Protein AF-A0A938YEY7-F1 (afdb_monomer_lite)

pLDDT: mean 79.46, std 22.44, range [25.45, 98.62]

Foldseek 3Di:
DDDDPVVVVLVVLLVCQVVLVVVCVVVVHDRPDDPVSQVSNQVVVVPDDDDCQFWPDFDQDPPRRTGTDGDPDDDDDDDDDDDDDDPDDDDDDDDDDDDDCPDDPPPLAAFEEEEQAPPVQQQCCCAVPFVVHRDDPQFDFQLLLVQVLCCVVRRYHYAAEHEAEDQVPDDPVVVCVSCVVSVYDYHYDYDDPVDPGSLVVVLVVLQVCLPDGHAYEYEHLDLSCVVSCVSVLPVPHAAEYEHACQSNPPSCVVVVVSHHHYYYSCPSSVRHPDDTNDDDDDDPVRDDVVVPPD

Secondary structure (DSSP, 8-state):
-PPPHHHHHHHHHHHHHHHHHHHHHHHTPPP---HHHHHHHHHHHHSSPP-TTT-PPEEEPTTS-EEEPP---------------------PPPP------------TTT-EEEEEEEHHHHHHIIIIIISSSPPPTTTS--HHHHHHHHHHHH-SEEEEEEEEE-TTS---HHHHHHHHHTTEEEEEE---TTS-HHHHHHHHHHHHHTTS-SEEEEE---GGGHHHHGGG--SSS-EEEEE-GGGTTTTSHHHHHTTPEEEETTTTS---SS---------GGG--GGGT--

Radius of gyration: 24.85 Å; chains: 1; bounding box: 70×58×57 Å

Organism: NCBI:txid2803911

Sequence (294 aa):
MPLAAADAGIFALDEIVLHGWELAVATGQPDTADPGAVRACADFLVDQPRAPQLLGPVVPGPGGRSGARSAQRPGRPGSGPATAAELTTPGPCWPGAGAACEGDRVSSQDRRIYVLVDGENIDATLGVTILGRRPQSDERPRWERLLQWAQQHWGGTPSGLFFLNVPNRSIPGPFVQALVGAGYTPIPLAGPSTVKVVDVAIQRTLDALNDRDGDILLVSHDKDFIPNLRPLVDGVRRIGLAGFTEHMAGAYSELTEQGMEMIDLEDDIAAFNQRLPRIRVIELDAFDPETFLR

Structure (mmCIF, N/CA/C/O backbone):
data_AF-A0A938YEY7-F1
#
_entry.id   AF-A0A938Y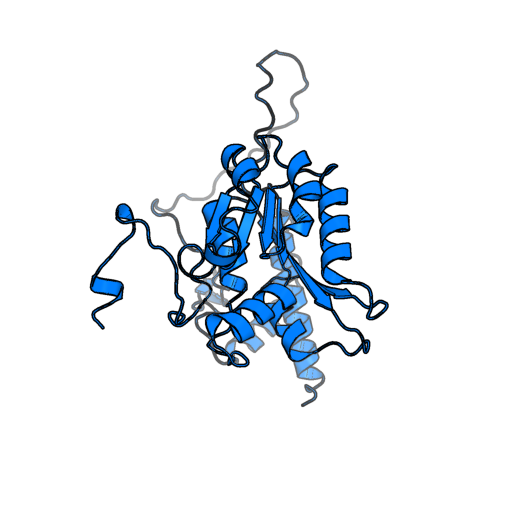EY7-F1
#
loop_
_atom_site.group_PDB
_atom_site.id
_atom_site.type_symbol
_atom_site.label_atom_id
_atom_site.label_alt_id
_atom_site.label_comp_id
_atom_site.label_asym_id
_atom_site.label_entity_id
_atom_site.label_seq_id
_atom_site.pdbx_PDB_ins_code
_atom_site.Cartn_x
_atom_site.Cartn_y
_atom_site.Cartn_z
_atom_site.occupancy
_atom_site.B_iso_or_equiv
_atom_site.auth_seq_id
_atom_site.auth_comp_id
_atom_site.auth_asym_id
_atom_site.auth_atom_id
_atom_site.pdbx_PDB_model_num
ATOM 1 N N . MET A 1 1 ? 2.655 -22.336 -25.637 1.00 51.19 1 MET A N 1
ATOM 2 C CA . MET A 1 1 ? 2.084 -23.078 -26.782 1.00 51.19 1 MET A CA 1
ATOM 3 C C . MET A 1 1 ? 0.681 -22.556 -27.029 1.00 51.19 1 MET A C 1
ATOM 5 O O . MET A 1 1 ? 0.008 -22.299 -26.038 1.00 51.19 1 MET A O 1
ATOM 9 N N . PRO A 1 2 ? 0.250 -22.361 -28.284 1.00 71.19 2 PRO A N 1
ATOM 10 C CA . PRO A 1 2 ? -1.158 -22.102 -28.575 1.00 71.19 2 PRO A CA 1
ATOM 11 C C . PRO A 1 2 ? -2.001 -23.329 -28.188 1.00 71.19 2 PRO A C 1
ATOM 13 O O . PRO A 1 2 ? -1.587 -24.456 -28.457 1.00 71.19 2 PRO A O 1
ATOM 16 N N . LEU A 1 3 ? -3.145 -23.110 -27.532 1.00 75.44 3 LEU A N 1
ATOM 17 C CA . LEU A 1 3 ? -4.131 -24.162 -27.259 1.00 75.44 3 LEU A CA 1
ATOM 18 C C . LEU A 1 3 ? -4.795 -24.612 -28.563 1.00 75.44 3 LEU A C 1
ATOM 20 O O . LEU A 1 3 ? -5.000 -23.799 -29.469 1.00 75.44 3 LEU A O 1
ATOM 24 N N . ALA A 1 4 ? -5.150 -25.896 -28.659 1.00 87.25 4 ALA A N 1
ATOM 25 C CA . ALA A 1 4 ? -5.972 -26.360 -29.767 1.00 87.25 4 ALA A CA 1
ATOM 26 C C . ALA A 1 4 ? -7.352 -25.686 -29.698 1.00 87.25 4 ALA A C 1
ATOM 28 O O . ALA A 1 4 ? -7.869 -25.408 -28.618 1.00 87.25 4 ALA A O 1
ATOM 29 N N . ALA A 1 5 ? -7.968 -25.425 -30.853 1.00 81.25 5 ALA A N 1
ATOM 30 C CA . ALA A 1 5 ? -9.246 -24.711 -30.915 1.00 81.25 5 ALA A CA 1
ATOM 31 C C . ALA A 1 5 ? -10.370 -25.418 -30.132 1.00 81.25 5 ALA A C 1
ATOM 33 O O . ALA A 1 5 ? -11.220 -24.751 -29.550 1.00 81.25 5 ALA A O 1
ATOM 34 N N . ALA A 1 6 ? -10.348 -26.755 -30.085 1.00 81.19 6 ALA A N 1
ATOM 35 C CA . ALA A 1 6 ? -11.287 -27.544 -29.290 1.00 81.19 6 ALA A CA 1
ATOM 36 C C . ALA A 1 6 ? -11.107 -27.305 -27.780 1.00 81.19 6 ALA A C 1
ATOM 38 O O . ALA A 1 6 ? -12.093 -27.105 -27.076 1.00 81.19 6 ALA A O 1
ATOM 39 N N . ASP A 1 7 ? -9.858 -27.233 -27.309 1.00 78.75 7 ASP A N 1
ATOM 40 C CA . ASP A 1 7 ? -9.547 -26.963 -25.903 1.00 78.75 7 ASP A CA 1
ATOM 41 C C . ASP A 1 7 ? -9.942 -25.529 -25.530 1.00 78.75 7 ASP A C 1
ATOM 43 O O . ASP A 1 7 ? -10.606 -25.292 -24.527 1.00 78.75 7 ASP A O 1
ATOM 47 N N . ALA A 1 8 ? -9.615 -24.550 -26.377 1.00 81.94 8 ALA A N 1
ATOM 48 C CA . ALA A 1 8 ? -10.037 -23.167 -26.161 1.00 81.94 8 ALA A CA 1
ATOM 49 C C . ALA A 1 8 ? -11.572 -23.030 -26.103 1.00 81.94 8 ALA A C 1
ATOM 51 O O . ALA A 1 8 ? -12.093 -22.246 -25.311 1.00 81.94 8 ALA A O 1
ATOM 52 N N . GLY A 1 9 ? -12.291 -23.813 -26.915 1.00 87.19 9 GLY A N 1
ATOM 53 C CA . GLY A 1 9 ? -13.751 -23.853 -26.918 1.00 87.19 9 GLY A CA 1
ATOM 54 C C . GLY A 1 9 ? -14.343 -24.403 -25.622 1.00 87.19 9 GLY A C 1
ATOM 55 O O . GLY A 1 9 ? -15.288 -23.813 -25.103 1.00 87.19 9 GLY A O 1
ATOM 56 N N . ILE A 1 10 ? -13.786 -25.490 -25.074 1.00 85.94 10 ILE A N 1
ATOM 57 C CA . ILE A 1 10 ? -14.299 -26.070 -23.825 1.00 85.94 10 ILE A CA 1
ATOM 58 C C . ILE A 1 10 ? -13.980 -25.192 -22.609 1.00 85.94 10 ILE A C 1
ATOM 60 O O . ILE A 1 10 ? -14.840 -25.048 -21.748 1.00 85.94 10 ILE A O 1
ATOM 64 N N . PHE A 1 11 ? -12.822 -24.518 -22.584 1.00 82.75 11 PHE A N 1
ATOM 65 C CA . PHE A 1 11 ? -12.517 -23.517 -21.552 1.00 82.75 11 PHE A CA 1
ATOM 66 C C . PHE A 1 11 ? -13.495 -22.342 -21.598 1.00 82.75 11 PHE A C 1
ATOM 68 O O . PHE A 1 11 ? -14.058 -21.972 -20.577 1.00 82.75 11 PHE A O 1
ATOM 75 N N . ALA A 1 12 ? -13.753 -21.778 -22.781 1.00 85.00 12 ALA A N 1
ATOM 76 C CA . ALA A 1 12 ? -14.713 -20.683 -22.908 1.00 85.00 12 ALA A CA 1
ATOM 77 C C . ALA A 1 12 ? -16.135 -21.103 -22.495 1.00 85.00 12 ALA A C 1
ATOM 79 O O . ALA A 1 12 ? -16.866 -20.309 -21.906 1.00 85.00 12 ALA A O 1
ATOM 80 N N . LEU A 1 13 ? -16.526 -22.346 -22.796 1.00 87.56 13 LEU A N 1
ATOM 81 C CA . LEU A 1 13 ? -17.816 -22.891 -22.382 1.00 87.56 13 LEU A CA 1
ATOM 82 C C . LEU A 1 13 ? -17.908 -23.053 -20.858 1.00 87.56 13 LEU A C 1
ATOM 84 O O . LEU A 1 13 ? -18.931 -22.689 -20.285 1.00 87.56 13 LEU A O 1
ATOM 88 N N . ASP A 1 14 ? -16.846 -23.550 -20.218 1.00 86.56 14 ASP A N 1
ATOM 89 C CA . ASP A 1 14 ? -16.756 -23.710 -18.761 1.00 86.56 14 ASP A CA 1
ATOM 90 C C . ASP A 1 14 ? -16.923 -22.374 -18.028 1.00 86.56 14 ASP A C 1
ATOM 92 O O . ASP A 1 14 ? -17.781 -22.259 -17.157 1.00 86.56 14 ASP A O 1
ATOM 96 N N . GLU A 1 15 ? -16.214 -21.332 -18.468 1.00 89.69 15 GLU A N 1
ATOM 97 C CA . GLU A 1 15 ? -16.307 -19.982 -17.894 1.00 89.69 15 GLU A CA 1
ATOM 98 C C . GLU A 1 15 ? -17.728 -19.403 -18.000 1.00 89.69 15 GLU A C 1
ATOM 100 O O . GLU A 1 15 ? -18.250 -18.818 -17.050 1.00 89.69 15 GLU A O 1
ATOM 105 N N . ILE A 1 16 ? -18.394 -19.591 -19.145 1.00 90.12 16 ILE A N 1
ATOM 106 C CA . ILE A 1 16 ? -19.764 -19.100 -19.354 1.00 90.12 16 ILE A CA 1
ATOM 107 C C . ILE A 1 16 ? -20.758 -19.853 -18.466 1.00 90.12 16 ILE A C 1
ATOM 109 O O . ILE A 1 16 ? -21.641 -19.231 -17.874 1.00 90.12 16 ILE A O 1
ATOM 113 N N . VAL A 1 17 ? -20.633 -21.180 -18.373 1.00 88.50 17 VAL A N 1
ATOM 114 C CA . VAL A 1 17 ? -21.531 -22.014 -17.563 1.00 88.50 17 VAL A CA 1
ATOM 115 C C . VAL A 1 17 ? -21.340 -21.719 -16.075 1.00 88.50 17 VAL A C 1
ATOM 117 O O . VAL A 1 17 ? -22.325 -21.513 -15.364 1.00 88.50 17 VAL A O 1
ATOM 120 N N . LEU A 1 18 ? -20.093 -21.648 -15.604 1.00 83.56 18 LEU A N 1
ATOM 121 C CA . LEU A 1 18 ? -19.779 -21.425 -14.196 1.00 83.56 18 LEU A CA 1
ATOM 122 C C . LEU A 1 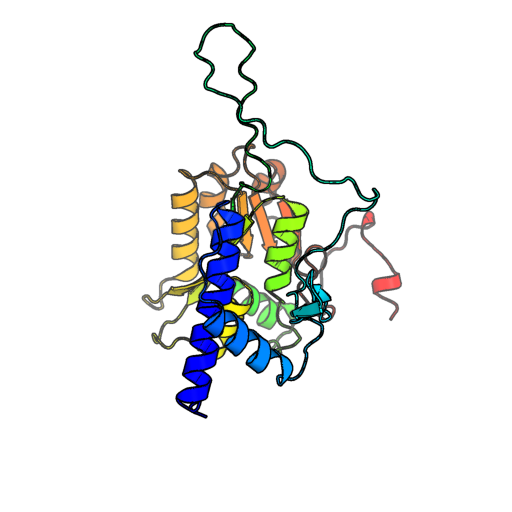18 ? -20.207 -20.025 -13.741 1.00 83.56 18 LEU A C 1
ATOM 124 O O . LEU A 1 18 ? -20.968 -19.897 -12.782 1.00 83.56 18 LEU A O 1
ATOM 128 N N . HIS A 1 19 ? -19.785 -18.979 -14.454 1.00 82.88 19 HIS A N 1
ATOM 129 C CA . HIS A 1 19 ? -20.120 -17.607 -14.074 1.00 82.88 19 HIS A CA 1
ATOM 130 C C . HIS A 1 19 ? -21.589 -17.266 -14.326 1.00 82.88 19 HIS A C 1
ATOM 132 O O . HIS A 1 19 ? -22.176 -16.483 -13.579 1.00 82.88 19 HIS A O 1
ATOM 138 N N . GLY A 1 20 ? -22.218 -17.880 -15.333 1.00 83.69 20 GLY A N 1
ATOM 139 C CA . GLY A 1 20 ? -23.663 -17.787 -15.536 1.00 83.69 20 GLY A CA 1
ATOM 140 C C . GLY A 1 20 ? -24.437 -18.330 -14.333 1.00 83.69 20 GLY A C 1
ATOM 141 O O . GLY A 1 20 ? -25.361 -17.674 -13.847 1.00 83.69 20 GLY A O 1
ATOM 142 N N . TRP A 1 21 ? -24.009 -19.476 -13.797 1.00 87.81 21 TRP A N 1
ATOM 143 C CA . TRP A 1 21 ? -24.584 -20.046 -12.581 1.00 87.81 21 TRP A CA 1
ATOM 144 C C . TRP A 1 21 ? -24.326 -19.172 -11.343 1.00 87.81 21 TRP A C 1
ATOM 146 O O . TRP A 1 21 ? -25.259 -18.909 -10.582 1.00 87.81 21 TRP A O 1
ATOM 156 N N . GLU A 1 22 ? -23.104 -18.664 -11.147 1.00 80.44 22 GLU A N 1
ATOM 157 C CA . GLU A 1 22 ? -22.781 -17.755 -10.033 1.00 80.44 22 GLU A CA 1
ATOM 158 C C . GLU A 1 22 ? -23.640 -16.486 -10.063 1.00 80.44 22 GLU A C 1
ATOM 160 O O . GLU A 1 22 ? -24.172 -16.065 -9.033 1.00 80.44 22 GLU A O 1
ATOM 165 N N . LEU A 1 23 ? -23.836 -15.909 -11.251 1.00 79.62 23 LEU A N 1
ATOM 166 C CA . LEU A 1 23 ? -24.685 -14.741 -11.449 1.00 79.62 23 LEU A CA 1
ATOM 167 C C . LEU A 1 23 ? -26.161 -15.057 -11.169 1.00 79.62 23 LEU A C 1
ATOM 169 O O . LEU A 1 23 ? -26.840 -14.262 -10.515 1.00 79.62 23 LEU A O 1
ATOM 173 N N . ALA A 1 24 ? -26.661 -16.213 -11.616 1.00 81.94 24 ALA A N 1
ATOM 174 C CA . ALA A 1 24 ? -28.025 -16.660 -11.332 1.00 81.94 24 ALA A CA 1
ATOM 175 C C . ALA A 1 24 ? -28.255 -16.814 -9.817 1.00 81.94 24 ALA A C 1
ATOM 177 O O . ALA A 1 24 ? -29.230 -16.288 -9.277 1.00 81.94 24 ALA A O 1
ATOM 178 N N . VAL A 1 25 ? -27.303 -17.429 -9.105 1.00 79.62 25 VAL A N 1
ATOM 179 C CA . VAL A 1 25 ? -27.334 -17.563 -7.640 1.00 79.62 25 VAL A CA 1
ATOM 180 C C . VAL A 1 25 ? -27.293 -16.199 -6.949 1.00 79.62 25 VAL A C 1
ATOM 182 O O . VAL A 1 25 ? -28.103 -15.948 -6.057 1.00 79.62 25 VAL A O 1
ATOM 185 N N . ALA A 1 26 ? -26.391 -15.305 -7.362 1.00 74.00 26 ALA A N 1
ATOM 186 C CA . ALA A 1 26 ? -26.232 -13.982 -6.757 1.00 74.00 26 ALA A CA 1
ATOM 187 C C . ALA A 1 26 ? -27.460 -13.079 -6.957 1.00 74.00 26 ALA A C 1
ATOM 189 O O . ALA A 1 26 ? -27.758 -12.237 -6.112 1.00 74.00 26 ALA A O 1
ATOM 190 N N . THR A 1 27 ? -28.184 -13.257 -8.064 1.00 83.75 27 THR A N 1
ATOM 191 C CA . THR A 1 27 ? -29.355 -12.440 -8.421 1.00 83.75 27 THR A CA 1
ATOM 192 C C . THR A 1 27 ? -30.693 -13.096 -8.077 1.00 83.75 27 THR A C 1
ATOM 194 O O . THR A 1 27 ? -31.741 -12.483 -8.277 1.00 83.75 27 THR A O 1
ATOM 197 N N . GLY A 1 28 ? -30.685 -14.332 -7.565 1.00 84.88 28 GLY A N 1
ATOM 198 C CA . GLY A 1 28 ? -31.899 -15.102 -7.285 1.00 84.88 28 GLY A CA 1
ATOM 199 C C . GLY A 1 28 ? -32.694 -15.488 -8.539 1.00 84.88 28 GLY A C 1
ATOM 200 O O . GLY A 1 28 ? -33.880 -15.804 -8.439 1.00 84.88 28 GLY A O 1
ATOM 201 N N . GLN A 1 29 ? -32.069 -15.442 -9.717 1.00 85.56 29 GLN A N 1
ATOM 202 C CA . GLN A 1 29 ? -32.682 -15.849 -10.979 1.00 85.56 29 GLN A CA 1
ATOM 203 C C . GLN A 1 29 ? -32.509 -17.360 -11.204 1.00 85.56 29 GLN A C 1
ATOM 205 O O . GLN A 1 29 ? -31.558 -17.957 -10.695 1.00 85.56 29 GLN A O 1
ATOM 210 N N . PRO A 1 30 ? -33.417 -18.015 -11.950 1.00 81.12 30 PRO A N 1
ATOM 211 C CA . PRO A 1 30 ? -33.235 -19.415 -12.308 1.00 81.12 30 PRO A CA 1
ATOM 212 C C . PRO A 1 30 ? -32.029 -19.574 -13.242 1.00 81.12 30 PRO A C 1
ATOM 214 O O . PRO A 1 30 ? -31.875 -18.815 -14.197 1.00 81.12 30 PRO A O 1
ATOM 217 N N . ASP A 1 31 ? -31.206 -20.592 -12.990 1.00 84.56 31 ASP A N 1
ATOM 218 C CA . ASP A 1 31 ? -30.169 -21.001 -13.936 1.00 84.56 31 ASP A CA 1
ATOM 219 C C . ASP A 1 31 ? -30.822 -21.564 -15.209 1.00 84.56 31 ASP A C 1
ATOM 221 O O . ASP A 1 31 ? -31.730 -22.398 -15.150 1.00 84.56 31 ASP A O 1
ATOM 225 N N . THR A 1 32 ? -30.375 -21.070 -16.361 1.00 88.44 32 THR A N 1
ATOM 226 C CA . THR A 1 32 ? -30.895 -21.420 -17.691 1.00 88.44 32 THR A CA 1
ATOM 227 C C . THR A 1 32 ? -29.838 -22.079 -18.576 1.00 88.44 32 THR A C 1
ATOM 229 O O . THR A 1 32 ? -30.063 -22.232 -19.778 1.00 88.44 32 THR A O 1
ATOM 232 N N . ALA A 1 33 ? -28.695 -22.479 -18.004 1.00 88.56 33 ALA A N 1
ATOM 233 C CA . ALA A 1 33 ? -27.632 -23.150 -18.736 1.00 88.56 33 ALA A CA 1
ATOM 234 C C . ALA A 1 33 ? -28.144 -24.406 -19.464 1.00 88.56 33 ALA A C 1
ATOM 236 O O . ALA A 1 33 ? -28.896 -25.217 -18.914 1.00 88.56 33 ALA A O 1
ATOM 237 N N . ASP A 1 34 ? -27.712 -24.576 -20.717 1.00 87.12 34 ASP A N 1
ATOM 238 C CA . ASP A 1 34 ? -28.056 -25.753 -21.508 1.00 87.12 34 ASP A CA 1
ATOM 239 C C . ASP A 1 34 ? -27.532 -27.031 -20.818 1.00 87.12 34 ASP A C 1
ATOM 241 O O . ASP A 1 34 ? -26.331 -27.133 -20.545 1.00 87.12 34 ASP A O 1
ATOM 245 N N . PRO A 1 35 ? -28.381 -28.042 -20.554 1.00 84.00 35 PRO A N 1
ATOM 246 C CA . PRO A 1 35 ? -27.945 -29.266 -19.884 1.00 84.00 35 PRO A CA 1
ATOM 247 C C . PRO A 1 35 ? -26.831 -30.023 -20.623 1.00 84.00 35 PRO A C 1
ATOM 249 O O . PRO A 1 35 ? -26.054 -30.737 -19.984 1.00 84.00 35 PRO A O 1
ATOM 252 N N . GLY A 1 36 ? -26.748 -29.893 -21.952 1.00 84.00 36 GLY A N 1
ATOM 253 C CA . GLY A 1 36 ? -25.669 -30.458 -22.762 1.00 84.00 36 GLY A CA 1
ATOM 254 C C . GLY A 1 36 ? -24.336 -29.749 -22.522 1.00 84.00 36 GLY A C 1
ATOM 255 O O . GLY A 1 36 ? -23.320 -30.419 -22.337 1.00 84.00 36 GLY A O 1
ATOM 256 N N . ALA A 1 37 ? -24.347 -28.418 -22.436 1.00 84.38 37 ALA A N 1
ATOM 257 C CA . ALA A 1 37 ? -23.181 -27.614 -22.071 1.00 84.38 37 ALA A CA 1
ATOM 258 C C . ALA A 1 37 ? -22.679 -27.935 -20.656 1.00 84.38 37 ALA A C 1
ATOM 260 O O . ALA A 1 37 ? -21.499 -28.229 -20.476 1.00 84.38 37 ALA A O 1
ATOM 261 N N . VAL A 1 38 ? -23.584 -27.997 -19.671 1.00 84.81 38 VAL A N 1
ATOM 262 C CA . VAL A 1 38 ? -23.242 -28.391 -18.291 1.00 84.81 38 VAL A CA 1
ATOM 263 C C . VAL A 1 38 ? -22.598 -29.778 -18.265 1.00 84.81 38 VAL A C 1
ATOM 265 O O . VAL A 1 38 ? -21.620 -30.006 -17.552 1.00 84.81 38 VAL A O 1
ATOM 268 N N . ARG A 1 39 ? -23.121 -30.719 -19.063 1.00 82.50 39 ARG A N 1
ATOM 269 C CA . ARG A 1 39 ? -22.557 -32.066 -19.156 1.00 82.50 39 ARG A CA 1
ATOM 270 C C . ARG A 1 39 ? -21.159 -32.064 -19.772 1.00 82.50 39 ARG A C 1
ATOM 272 O O . ARG A 1 39 ? -20.289 -32.745 -19.239 1.00 82.50 39 ARG A O 1
ATOM 279 N N . ALA A 1 40 ? -20.946 -31.306 -20.844 1.00 83.19 40 ALA A N 1
ATOM 280 C CA . ALA A 1 40 ? -19.649 -31.200 -21.503 1.00 83.19 40 ALA A CA 1
ATOM 281 C C . ALA A 1 40 ? -18.576 -30.618 -20.567 1.00 83.19 40 ALA A C 1
ATOM 283 O O . ALA A 1 40 ? -17.482 -31.172 -20.485 1.00 83.19 40 ALA A O 1
ATOM 284 N N . CYS A 1 41 ? -18.906 -29.569 -19.806 1.00 85.75 41 CYS A N 1
ATOM 285 C CA . CYS A 1 41 ? -18.012 -28.993 -18.796 1.00 85.75 41 CYS A CA 1
ATOM 286 C C . CYS A 1 41 ? -17.724 -29.986 -17.660 1.00 85.75 41 CYS A C 1
ATOM 288 O O . CYS A 1 41 ? -16.575 -30.174 -17.268 1.00 85.75 41 CYS A O 1
ATOM 290 N N . ALA A 1 42 ? -18.748 -30.695 -17.170 1.00 80.12 42 ALA A N 1
ATOM 291 C CA . ALA A 1 42 ? -18.565 -31.705 -16.132 1.00 80.12 42 ALA A CA 1
ATOM 292 C C . ALA A 1 42 ? -17.657 -32.860 -16.588 1.00 80.12 42 ALA A C 1
ATOM 294 O O . ALA A 1 42 ? -16.775 -33.264 -15.833 1.00 80.12 42 ALA A O 1
ATOM 295 N N . ASP A 1 43 ? -17.853 -33.378 -17.804 1.00 80.88 43 ASP A N 1
ATOM 296 C CA . ASP A 1 43 ? -17.016 -34.445 -18.364 1.00 80.88 43 ASP A CA 1
ATOM 297 C C . ASP A 1 43 ? -15.574 -33.953 -18.589 1.00 80.88 43 ASP A C 1
ATOM 299 O O . ASP A 1 43 ? -14.629 -34.649 -18.226 1.00 80.88 43 ASP A O 1
ATOM 303 N N . PHE A 1 44 ? -15.394 -32.717 -19.070 1.00 80.69 44 PHE A N 1
ATOM 304 C CA . PHE A 1 44 ? -14.075 -32.094 -19.199 1.00 80.69 44 PHE A CA 1
ATOM 305 C C . PHE A 1 44 ? -13.333 -32.016 -17.859 1.00 80.69 44 PHE A C 1
ATOM 307 O O . PHE A 1 44 ? -12.172 -32.409 -17.777 1.00 80.69 44 PHE A O 1
ATOM 314 N N . LEU A 1 45 ? -14.001 -31.562 -16.795 1.00 74.19 45 LEU A N 1
ATOM 315 C CA . LEU A 1 45 ? -13.402 -31.408 -15.465 1.00 74.19 45 LEU A CA 1
ATOM 316 C C . LEU A 1 45 ? -13.080 -32.744 -14.777 1.00 74.19 45 LEU A C 1
ATOM 318 O O . LEU A 1 45 ? -12.199 -32.788 -13.916 1.00 74.19 45 LEU A O 1
ATOM 322 N N . VAL A 1 46 ? -13.774 -33.834 -15.126 1.00 72.81 46 VAL A N 1
ATOM 323 C CA . VAL A 1 46 ? -13.489 -35.176 -14.583 1.00 72.81 46 VAL A CA 1
ATOM 324 C C . VAL A 1 46 ? -12.106 -35.668 -15.008 1.00 72.81 46 VAL A C 1
ATOM 326 O O . VAL A 1 46 ? -11.421 -36.289 -14.191 1.00 72.81 46 VAL A O 1
ATOM 329 N N . ASP A 1 47 ? -11.692 -35.346 -16.232 1.00 68.12 47 ASP A N 1
ATOM 330 C CA . ASP A 1 47 ? -10.432 -35.806 -16.819 1.00 68.12 47 ASP A CA 1
ATOM 331 C C . ASP A 1 47 ? -9.237 -34.888 -16.494 1.00 68.12 47 ASP A C 1
ATOM 333 O O . ASP A 1 47 ? -8.091 -35.220 -16.810 1.00 68.12 47 ASP A O 1
ATOM 337 N N . GLN A 1 48 ? -9.470 -33.752 -15.822 1.00 68.75 48 GLN A N 1
ATOM 338 C CA . GLN A 1 48 ? -8.406 -32.828 -15.428 1.00 68.75 48 GLN A CA 1
ATOM 339 C C . GLN A 1 48 ? -7.702 -33.249 -14.123 1.00 68.75 48 GLN A C 1
ATOM 341 O O . GLN A 1 48 ? -8.335 -33.766 -13.193 1.00 68.75 48 GLN A O 1
ATOM 346 N N . PRO A 1 49 ? -6.386 -32.981 -13.987 1.00 62.94 49 PRO A N 1
ATOM 347 C CA . PRO A 1 49 ? -5.668 -33.189 -12.736 1.00 62.94 49 PRO A CA 1
ATOM 348 C C . PRO A 1 49 ? -6.304 -32.356 -11.619 1.00 62.94 49 PRO A C 1
ATOM 350 O O . PRO A 1 49 ? -6.388 -31.130 -11.708 1.00 62.94 49 PRO A O 1
ATOM 353 N N . ARG A 1 50 ? -6.741 -33.007 -10.537 1.00 61.16 50 ARG A N 1
ATOM 354 C CA . ARG A 1 50 ? -7.362 -32.290 -9.418 1.00 61.16 50 ARG A CA 1
ATOM 355 C C . ARG A 1 50 ? -6.308 -31.554 -8.604 1.00 61.16 50 ARG A C 1
ATOM 357 O O . ARG A 1 50 ? -5.470 -32.176 -7.957 1.00 61.16 50 ARG A O 1
ATOM 364 N N . ALA A 1 51 ? -6.416 -30.232 -8.576 1.00 58.00 51 ALA A N 1
ATOM 365 C CA . ALA A 1 51 ? -5.799 -29.403 -7.555 1.00 58.00 51 ALA A CA 1
ATOM 366 C C . ALA A 1 51 ? -6.779 -29.297 -6.367 1.00 58.00 51 ALA A C 1
ATOM 368 O O . ALA A 1 51 ? -7.860 -28.733 -6.544 1.00 58.00 51 ALA A O 1
ATOM 369 N N . PRO A 1 52 ? -6.449 -29.817 -5.168 1.00 51.31 52 PRO A N 1
ATOM 370 C CA . PRO A 1 52 ? -7.345 -29.788 -4.002 1.00 51.31 52 PRO A CA 1
ATOM 371 C C . PRO A 1 52 ? -7.783 -28.373 -3.592 1.00 51.31 52 PRO A C 1
ATOM 373 O O . PRO A 1 52 ? -8.854 -28.195 -3.023 1.00 51.31 52 PRO A O 1
ATOM 376 N N . GLN A 1 53 ? -6.962 -27.370 -3.911 1.00 53.50 53 GLN A N 1
ATOM 377 C CA . GLN A 1 53 ? -7.259 -25.948 -3.730 1.00 53.50 53 GLN A CA 1
ATOM 378 C C . GLN A 1 53 ? -8.232 -25.347 -4.764 1.00 53.50 53 GLN A C 1
ATOM 380 O O . GLN A 1 53 ? -8.683 -24.224 -4.569 1.00 53.50 53 GLN A O 1
ATOM 385 N N . LEU A 1 54 ? -8.537 -26.053 -5.860 1.00 46.88 54 LEU A N 1
ATOM 386 C CA . LEU A 1 54 ? -9.334 -25.541 -6.985 1.00 46.88 54 LEU A CA 1
ATOM 387 C C . LEU A 1 54 ? -10.667 -26.290 -7.147 1.00 46.88 54 LEU A C 1
ATOM 389 O O . LEU A 1 54 ? -11.697 -25.681 -7.419 1.00 46.88 54 LEU A O 1
ATOM 393 N N . LEU A 1 55 ? -10.664 -27.612 -6.944 1.00 52.88 55 LEU A N 1
ATOM 394 C CA . LEU A 1 55 ? -11.836 -28.473 -7.109 1.00 52.88 55 LEU A CA 1
ATOM 395 C C . LEU A 1 55 ? -12.089 -29.275 -5.830 1.00 52.88 55 LEU A C 1
ATOM 397 O O . LEU A 1 55 ? -11.231 -30.029 -5.368 1.00 52.88 55 LEU A O 1
ATOM 401 N N . GLY A 1 56 ? -13.291 -29.121 -5.270 1.00 57.62 56 GLY A N 1
ATOM 402 C CA . GLY A 1 56 ? -13.741 -29.891 -4.115 1.00 57.62 56 GLY A CA 1
ATOM 403 C C . GLY A 1 56 ? -14.005 -31.365 -4.453 1.00 57.62 56 GLY A C 1
ATOM 404 O O . GLY A 1 56 ? -13.969 -31.768 -5.620 1.00 57.62 56 GLY A O 1
ATOM 405 N N . PRO A 1 57 ? -14.295 -32.209 -3.445 1.00 55.28 57 PRO A N 1
ATOM 406 C CA . PRO A 1 57 ? -14.698 -33.587 -3.697 1.00 55.28 57 PRO A CA 1
ATOM 407 C C . PRO A 1 57 ? -15.964 -33.630 -4.568 1.00 55.28 57 PRO A C 1
ATOM 409 O O . PRO A 1 57 ? -16.880 -32.826 -4.397 1.00 55.28 57 PRO A O 1
ATOM 412 N N . VAL A 1 58 ? -16.030 -34.588 -5.499 1.00 57.88 58 VAL A N 1
ATOM 413 C CA . VAL A 1 58 ? -17.235 -34.829 -6.310 1.00 57.88 58 VAL A CA 1
ATOM 414 C C . VAL A 1 58 ? -18.369 -35.250 -5.383 1.00 57.88 58 VAL A C 1
ATOM 416 O O . VAL A 1 58 ? -18.227 -36.220 -4.638 1.00 57.88 58 VAL A O 1
ATOM 419 N N . VAL A 1 59 ? -19.493 -34.536 -5.436 1.00 56.34 59 VAL A N 1
ATOM 420 C CA . VAL A 1 59 ? -20.659 -34.817 -4.594 1.00 56.34 59 VAL A CA 1
ATOM 421 C C . VAL A 1 59 ? -21.768 -35.405 -5.470 1.00 56.34 59 VAL A C 1
ATOM 423 O O . VAL A 1 59 ? -22.120 -34.815 -6.493 1.00 56.34 59 VAL A O 1
ATOM 426 N N . PRO A 1 60 ? -22.360 -36.555 -5.107 1.00 48.09 60 PRO A N 1
ATOM 427 C CA . PRO A 1 60 ? -23.530 -37.067 -5.810 1.00 48.09 60 PRO A CA 1
ATOM 428 C C . PRO A 1 60 ? -24.695 -36.074 -5.706 1.00 48.09 60 PRO A C 1
ATOM 430 O O . PRO A 1 60 ? -25.083 -35.675 -4.607 1.00 48.09 60 PRO A O 1
ATOM 433 N N . GLY A 1 61 ? -25.255 -35.665 -6.844 1.00 46.22 61 GLY A N 1
ATOM 434 C CA . GLY A 1 61 ? -26.480 -34.875 -6.893 1.00 46.22 61 GLY A CA 1
ATOM 435 C C . GLY A 1 61 ? -27.723 -35.720 -6.569 1.00 46.22 61 GLY A C 1
ATOM 436 O O . GLY A 1 61 ? -27.669 -36.957 -6.620 1.00 46.22 61 GLY A O 1
ATOM 437 N N . PRO A 1 62 ? -28.869 -35.085 -6.260 1.00 34.81 62 PRO A N 1
ATOM 438 C CA . PRO A 1 62 ? -30.121 -35.801 -6.037 1.00 34.81 62 PRO A CA 1
ATOM 439 C C . PRO A 1 62 ? -30.502 -36.563 -7.317 1.00 34.81 62 PRO A C 1
ATOM 441 O O . PRO A 1 62 ? -30.627 -35.963 -8.381 1.00 34.81 62 PRO A O 1
ATOM 444 N N . GLY A 1 63 ? -30.648 -37.889 -7.227 1.00 43.12 63 GLY A N 1
ATOM 445 C CA . GLY A 1 63 ? -30.995 -38.753 -8.367 1.00 43.12 63 GLY A CA 1
ATOM 446 C C . GLY A 1 63 ? -29.843 -39.566 -8.978 1.00 43.12 63 GLY A C 1
ATOM 447 O O . GLY A 1 63 ? -29.994 -40.081 -10.081 1.00 43.12 63 GLY A O 1
ATOM 448 N N . GLY A 1 64 ? -28.700 -39.707 -8.294 1.00 33.75 64 GLY A N 1
ATOM 449 C CA . GLY A 1 64 ? -27.625 -40.615 -8.730 1.00 33.75 64 GLY A CA 1
ATOM 450 C C . GLY A 1 64 ? -26.764 -40.086 -9.882 1.00 33.75 64 GLY A C 1
ATOM 451 O O . GLY A 1 64 ? -26.055 -40.856 -10.525 1.00 33.75 64 GLY A O 1
ATOM 452 N N . ARG A 1 65 ? -26.799 -38.775 -10.143 1.00 34.19 65 ARG A N 1
ATOM 453 C CA . ARG A 1 65 ? -25.899 -38.107 -11.092 1.00 34.19 65 ARG A CA 1
ATOM 454 C C . ARG A 1 65 ? -24.775 -37.407 -10.332 1.00 34.19 65 ARG A C 1
ATOM 456 O O . ARG A 1 65 ? -25.030 -36.521 -9.523 1.00 34.19 65 ARG A O 1
ATOM 463 N N . SER A 1 66 ? -23.538 -37.827 -10.572 1.00 34.09 66 SER A N 1
ATOM 464 C CA . SER A 1 66 ? -22.326 -37.237 -9.994 1.00 34.09 66 SER A CA 1
ATOM 465 C C . SER A 1 66 ? -22.068 -35.847 -10.585 1.00 34.09 66 SER A C 1
ATOM 467 O O . SER A 1 66 ? -22.037 -35.717 -11.806 1.00 34.09 66 SER A O 1
ATOM 469 N N . GLY A 1 67 ? -21.860 -34.832 -9.741 1.00 42.53 67 GLY A N 1
ATOM 470 C CA . GLY A 1 67 ? -21.424 -33.491 -10.146 1.00 42.53 67 GLY A CA 1
ATOM 471 C C . GLY A 1 67 ? -20.288 -32.997 -9.246 1.00 42.53 67 GLY A C 1
ATOM 472 O O . GLY A 1 67 ? -20.283 -33.249 -8.040 1.00 42.53 67 GLY A O 1
ATOM 473 N N . ALA A 1 68 ? -19.282 -32.335 -9.816 1.00 38.00 68 ALA A N 1
ATOM 474 C CA . ALA A 1 68 ? -18.231 -31.693 -9.030 1.00 38.00 68 ALA A CA 1
ATOM 475 C C . ALA A 1 68 ? -18.780 -30.401 -8.402 1.00 38.00 68 ALA A C 1
ATOM 477 O O . ALA A 1 68 ? -19.411 -29.605 -9.090 1.00 38.00 68 ALA A O 1
ATOM 478 N N . ARG A 1 69 ? -18.565 -30.193 -7.097 1.00 40.41 69 ARG A N 1
ATOM 479 C CA . ARG A 1 69 ? -18.787 -28.887 -6.461 1.00 40.41 69 ARG A CA 1
ATOM 480 C C . ARG A 1 69 ? -17.451 -28.152 -6.401 1.00 40.41 69 ARG A C 1
ATOM 482 O O . ARG A 1 69 ? -16.480 -28.704 -5.881 1.00 40.41 69 ARG A O 1
ATOM 489 N N . SER A 1 70 ? -17.410 -26.911 -6.877 1.00 37.97 70 SER A N 1
ATOM 490 C CA . SER A 1 70 ? -16.338 -25.984 -6.523 1.00 37.97 70 SER A CA 1
ATOM 491 C C . SER A 1 70 ? -16.425 -25.712 -5.016 1.00 37.97 70 SER A C 1
ATOM 493 O O . SER A 1 70 ? -17.493 -25.449 -4.456 1.00 37.97 70 SER A O 1
ATOM 495 N N . ALA A 1 71 ? -15.308 -25.885 -4.314 1.00 33.91 71 ALA A N 1
ATOM 496 C CA . ALA A 1 71 ? -15.238 -25.661 -2.879 1.00 33.91 71 ALA A CA 1
ATOM 497 C C . ALA A 1 71 ? -14.837 -24.208 -2.619 1.00 33.91 71 ALA A C 1
ATOM 499 O O . ALA A 1 71 ? -13.663 -23.911 -2.434 1.00 33.91 71 ALA A O 1
ATOM 500 N N . GLN A 1 72 ? -15.815 -23.307 -2.558 1.00 32.25 72 GLN A N 1
ATOM 501 C CA . GLN A 1 72 ? -15.637 -22.018 -1.888 1.00 32.25 72 GLN A CA 1
ATOM 502 C C . GLN A 1 72 ? -16.712 -21.834 -0.821 1.00 32.25 72 GLN A C 1
ATOM 504 O O . GLN A 1 72 ? -17.795 -21.312 -1.070 1.00 32.25 72 GLN A O 1
ATOM 509 N N . ARG A 1 73 ? -16.399 -22.304 0.394 1.00 31.78 73 ARG A N 1
ATOM 510 C CA . ARG A 1 73 ? -16.942 -21.770 1.654 1.00 31.78 73 ARG A CA 1
ATOM 511 C C . ARG A 1 73 ? -16.194 -22.340 2.873 1.00 31.78 73 ARG A C 1
ATOM 513 O O . ARG A 1 73 ? -16.184 -23.560 3.032 1.00 31.78 73 ARG A O 1
ATOM 520 N N . PRO A 1 74 ? -15.645 -21.508 3.780 1.00 32.25 74 PRO A N 1
ATOM 521 C CA . PRO A 1 74 ? -15.362 -21.902 5.156 1.00 32.25 74 PRO A CA 1
ATOM 522 C C . PRO A 1 74 ? -16.621 -21.735 6.029 1.00 32.25 74 PRO A C 1
ATOM 524 O O . PRO A 1 74 ? -17.495 -20.915 5.750 1.00 32.25 74 PRO A O 1
ATOM 527 N N . GLY A 1 75 ? -16.747 -22.587 7.048 1.00 29.05 75 GLY A N 1
ATOM 528 C CA . GLY A 1 75 ? -18.017 -22.946 7.683 1.00 29.05 75 GLY A CA 1
ATOM 529 C C . GLY A 1 75 ? -18.562 -22.021 8.779 1.00 29.05 75 GLY A C 1
ATOM 530 O O . GLY A 1 75 ? -17.884 -21.151 9.315 1.00 29.05 75 GLY A O 1
ATOM 531 N N . ARG A 1 76 ? -19.803 -22.320 9.185 1.00 28.19 76 ARG A N 1
ATOM 532 C CA . ARG A 1 76 ? -20.342 -22.063 10.531 1.00 28.19 76 ARG A CA 1
ATOM 533 C C . ARG A 1 76 ? -21.060 -23.337 11.022 1.00 28.19 76 ARG A C 1
ATOM 535 O O . ARG A 1 76 ? -21.627 -24.042 10.185 1.00 28.19 76 ARG A O 1
ATOM 542 N N . PRO A 1 77 ? -21.018 -23.675 12.324 1.00 32.53 77 PRO A N 1
ATOM 543 C CA . PRO A 1 77 ? -21.446 -24.979 12.821 1.00 32.53 77 PRO A CA 1
ATOM 544 C C . PRO A 1 77 ? -22.929 -25.013 13.223 1.00 32.53 77 PRO A C 1
ATOM 546 O O . PRO A 1 77 ? -23.446 -24.053 13.786 1.00 32.53 77 PRO A O 1
ATOM 549 N N . GLY A 1 78 ? -23.558 -26.175 13.017 1.00 28.03 78 GLY A N 1
ATOM 550 C CA . GLY A 1 78 ? -24.700 -26.662 13.799 1.00 28.03 78 GLY A CA 1
ATOM 551 C C . GLY A 1 78 ? -26.107 -26.278 13.328 1.00 28.03 78 GLY A C 1
ATOM 552 O O . GLY A 1 78 ? -26.614 -25.220 13.676 1.00 28.03 78 GLY A O 1
ATOM 553 N N . SER A 1 79 ? -26.788 -27.194 12.633 1.00 27.97 79 SER A N 1
ATOM 554 C CA . SER A 1 79 ? -28.152 -27.680 12.949 1.00 27.97 79 SER A CA 1
ATOM 555 C C . SER A 1 79 ? -28.625 -28.663 11.866 1.00 27.97 79 SER A C 1
ATOM 557 O O . SER A 1 79 ? -28.279 -28.529 10.696 1.00 27.97 79 SER A O 1
ATOM 559 N N . GLY A 1 80 ? -29.325 -29.719 12.292 1.00 26.59 80 GLY A N 1
ATOM 560 C CA . GLY A 1 80 ? -29.790 -30.834 11.459 1.00 26.59 80 GLY A CA 1
ATOM 561 C C . GLY A 1 80 ? -30.898 -30.474 10.454 1.00 26.59 80 GLY A C 1
ATOM 562 O O . GLY A 1 80 ? -31.247 -29.307 10.298 1.00 26.59 80 GLY A O 1
ATOM 563 N N . PRO A 1 81 ? -31.443 -31.476 9.739 1.00 28.89 81 PRO A N 1
ATOM 564 C CA . PRO A 1 81 ? -32.174 -31.256 8.500 1.00 28.89 81 PRO A CA 1
ATOM 565 C C . PRO A 1 81 ? -33.607 -30.798 8.782 1.00 28.89 81 PRO A C 1
ATOM 567 O O . PRO A 1 81 ? -34.339 -31.465 9.511 1.00 28.89 81 PRO A O 1
ATOM 570 N N . ALA A 1 82 ? -34.026 -29.693 8.167 1.00 26.38 82 ALA A N 1
ATOM 571 C CA . ALA A 1 82 ? -35.426 -29.294 8.112 1.00 26.38 82 ALA A CA 1
ATOM 572 C C . ALA A 1 82 ? -35.899 -29.295 6.654 1.00 26.38 82 ALA A C 1
ATOM 574 O O . ALA A 1 82 ? -35.297 -28.697 5.764 1.00 26.38 82 ALA A O 1
ATOM 575 N N . THR A 1 83 ? -36.956 -30.065 6.446 1.00 25.45 83 THR A N 1
ATOM 576 C CA . THR A 1 83 ? -37.690 -30.338 5.215 1.00 25.45 83 THR A CA 1
ATOM 577 C C . THR A 1 83 ? -38.367 -29.100 4.628 1.00 25.45 83 THR A C 1
ATOM 579 O O . THR A 1 83 ? -38.751 -28.184 5.347 1.00 25.45 83 THR A O 1
ATOM 582 N N . ALA A 1 84 ? -38.554 -29.127 3.308 1.00 30.33 84 ALA A N 1
ATOM 583 C CA . ALA A 1 84 ? -39.270 -28.136 2.517 1.00 30.33 84 ALA A CA 1
ATOM 584 C C . ALA A 1 84 ? -40.715 -27.898 2.997 1.00 30.33 84 ALA A C 1
ATOM 586 O O . ALA A 1 84 ? -41.491 -28.849 3.074 1.00 30.33 84 ALA A O 1
ATOM 587 N N . ALA A 1 85 ? -41.079 -26.634 3.226 1.00 26.94 85 ALA A N 1
ATOM 588 C CA . ALA A 1 85 ? -42.448 -26.124 3.141 1.00 26.94 85 ALA A CA 1
ATOM 589 C C . ALA A 1 85 ? -42.448 -24.583 3.061 1.00 26.94 85 ALA A C 1
ATOM 591 O O . ALA A 1 85 ? -41.690 -23.922 3.763 1.00 26.94 85 ALA A O 1
ATOM 592 N N . GLU A 1 86 ? -43.331 -24.064 2.204 1.00 25.84 86 GLU A N 1
ATOM 593 C CA . GLU A 1 86 ? -43.894 -22.702 2.180 1.00 25.84 86 GLU A CA 1
ATOM 594 C C . GLU A 1 86 ? -42.996 -21.513 1.788 1.00 25.84 86 GLU A C 1
ATOM 596 O O . GLU A 1 86 ? -42.501 -20.738 2.600 1.00 25.84 86 GLU A O 1
ATOM 601 N N . LEU A 1 87 ? -42.944 -21.272 0.473 1.00 27.62 87 LEU A N 1
ATOM 602 C CA . LEU A 1 87 ? -42.840 -19.923 -0.085 1.00 27.62 87 LEU A CA 1
ATOM 603 C C . LEU A 1 87 ? -44.202 -19.219 0.060 1.00 27.62 87 LEU A C 1
ATOM 605 O O . LEU A 1 87 ? -45.036 -19.277 -0.842 1.00 27.62 87 LEU A O 1
ATOM 609 N N . THR A 1 88 ? -44.440 -18.552 1.188 1.00 26.92 88 THR A N 1
ATOM 610 C CA . THR A 1 88 ? -45.475 -17.511 1.293 1.00 26.92 88 THR A CA 1
ATOM 611 C C . THR A 1 88 ? -44.864 -16.154 0.965 1.00 26.92 88 THR A C 1
ATOM 613 O O . THR A 1 88 ? -44.016 -15.638 1.689 1.00 26.92 88 THR A O 1
ATOM 616 N N . THR A 1 89 ? -45.305 -15.577 -0.148 1.00 30.06 89 THR A N 1
ATOM 617 C CA . THR A 1 89 ? -45.055 -14.193 -0.563 1.00 30.06 89 THR A CA 1
ATOM 618 C C . THR A 1 89 ? -45.628 -13.202 0.462 1.00 30.06 89 THR A C 1
ATOM 620 O O . THR A 1 89 ? -46.790 -13.366 0.838 1.00 30.06 89 THR A O 1
ATOM 623 N N . PRO A 1 90 ? -44.928 -12.119 0.850 1.00 30.78 90 PRO A N 1
ATOM 624 C CA . PRO A 1 90 ? -45.584 -10.954 1.432 1.00 30.78 90 PRO A CA 1
ATOM 625 C C . PRO A 1 90 ? -45.864 -9.911 0.343 1.00 30.78 90 PRO A C 1
ATOM 627 O O . PRO A 1 90 ? -44.965 -9.488 -0.384 1.00 30.78 90 PRO A O 1
ATOM 630 N N . GLY A 1 91 ? -47.135 -9.518 0.230 1.00 28.31 91 GLY A N 1
ATOM 631 C CA . GLY A 1 91 ? -47.598 -8.398 -0.591 1.00 28.31 91 GLY A CA 1
ATOM 632 C C . GLY A 1 91 ? -47.171 -7.020 -0.049 1.00 28.31 91 GLY A C 1
ATOM 633 O O . GLY A 1 91 ? -46.526 -6.932 0.995 1.00 28.31 91 GLY A O 1
ATOM 634 N N . PRO A 1 92 ? -47.519 -5.928 -0.757 1.00 32.38 92 PRO A N 1
ATOM 635 C CA . PRO A 1 92 ? -46.944 -4.607 -0.524 1.00 32.38 92 PRO A CA 1
ATOM 636 C C . PRO A 1 92 ? -47.615 -3.882 0.654 1.00 32.38 92 PRO A C 1
ATOM 638 O O . PRO A 1 92 ? -48.837 -3.732 0.681 1.00 32.38 92 PRO A O 1
ATOM 641 N N . CYS A 1 93 ? -46.816 -3.368 1.594 1.00 30.42 93 CYS A N 1
ATOM 642 C CA . CYS A 1 93 ? -47.279 -2.460 2.648 1.00 30.42 93 CYS A CA 1
ATOM 643 C C . CYS A 1 93 ? -47.024 -0.996 2.257 1.00 30.42 93 CYS A C 1
ATOM 645 O O . CYS A 1 93 ? -45.908 -0.610 1.917 1.00 30.42 93 CYS A O 1
ATOM 647 N N . TRP A 1 94 ? -48.088 -0.193 2.313 1.00 30.34 94 TRP A N 1
ATOM 648 C CA . TRP A 1 94 ? -48.104 1.263 2.124 1.00 30.34 94 TRP A CA 1
ATOM 649 C C . TRP A 1 94 ? -47.612 2.013 3.384 1.00 30.34 94 TRP A C 1
ATOM 651 O O . TRP A 1 94 ? -47.624 1.432 4.472 1.00 30.34 94 TRP A O 1
ATOM 661 N N . PRO A 1 95 ? -47.188 3.292 3.277 1.00 36.34 95 PRO A N 1
ATOM 662 C CA . PRO A 1 95 ? -46.464 3.986 4.337 1.00 36.34 95 PRO A CA 1
ATOM 663 C C . PRO A 1 95 ? -47.406 4.660 5.341 1.00 36.34 95 PRO A C 1
ATOM 665 O O . PRO A 1 95 ? -48.384 5.299 4.954 1.00 36.34 95 PRO A O 1
ATOM 668 N N . GLY A 1 96 ? -47.058 4.593 6.630 1.00 33.06 96 GLY A N 1
ATOM 669 C CA . GLY A 1 96 ? -47.634 5.479 7.643 1.00 33.06 96 GLY A CA 1
ATOM 670 C C . GLY A 1 96 ? -47.788 4.875 9.035 1.00 33.06 96 GLY A C 1
ATOM 671 O O . GLY A 1 96 ? -48.905 4.589 9.444 1.00 33.06 96 GLY A O 1
ATOM 672 N N . ALA A 1 97 ? -46.691 4.745 9.784 1.00 29.97 97 ALA A N 1
ATOM 673 C CA . ALA A 1 97 ? -46.675 4.867 11.247 1.00 29.97 97 ALA A CA 1
ATOM 674 C C . ALA A 1 97 ? -45.215 4.936 11.715 1.00 29.97 97 ALA A C 1
ATOM 676 O O . ALA A 1 97 ? -44.411 4.075 11.373 1.00 29.97 97 ALA A O 1
ATOM 677 N N . GLY A 1 98 ? -44.871 5.997 12.445 1.00 38.09 98 GLY A N 1
ATOM 678 C CA . GLY A 1 98 ? -43.508 6.294 12.867 1.00 38.09 98 GLY A CA 1
ATOM 679 C C . GLY A 1 98 ? -42.869 5.193 13.713 1.00 38.09 98 GLY A C 1
ATOM 680 O O . GLY A 1 98 ? -43.395 4.802 14.751 1.00 38.09 98 GLY A O 1
ATOM 681 N N . ALA A 1 99 ? -41.682 4.782 13.289 1.00 31.80 99 ALA A N 1
ATOM 682 C CA . ALA A 1 99 ? -40.632 4.243 14.134 1.00 31.80 99 ALA A CA 1
ATOM 683 C C . ALA A 1 99 ? -39.333 4.920 13.681 1.00 31.80 99 ALA A C 1
ATOM 685 O O . ALA A 1 99 ? -39.172 5.227 12.501 1.00 31.80 99 ALA A O 1
ATOM 686 N N . ALA A 1 100 ? -38.491 5.259 14.649 1.00 30.28 100 ALA A N 1
ATOM 687 C CA . ALA A 1 100 ? -37.328 6.120 14.519 1.00 30.28 100 ALA A CA 1
ATOM 688 C C . ALA A 1 100 ? -36.438 5.789 13.309 1.00 30.28 100 ALA A C 1
ATOM 690 O O . ALA A 1 100 ? -36.264 4.625 12.958 1.00 30.28 100 ALA A O 1
ATOM 691 N N . CYS A 1 101 ? -35.844 6.828 12.715 1.00 29.34 101 CYS A N 1
ATOM 692 C CA . CYS A 1 101 ? -34.755 6.704 11.756 1.00 29.34 101 CYS A CA 1
ATOM 693 C C . CYS A 1 101 ? -33.571 5.999 12.435 1.00 29.34 101 CYS A C 1
ATOM 695 O O . CYS A 1 101 ? -32.708 6.640 13.033 1.00 29.34 101 CYS A O 1
ATOM 697 N N . GLU A 1 102 ? -33.556 4.671 12.381 1.00 34.38 102 GLU A N 1
ATOM 698 C CA . GLU A 1 102 ? -32.361 3.876 12.600 1.00 34.38 102 GLU A CA 1
ATOM 699 C C . GLU A 1 102 ? -31.470 4.150 11.388 1.00 34.38 102 GLU A C 1
ATOM 701 O O . GLU A 1 102 ? -31.737 3.675 10.286 1.00 34.38 102 GLU A O 1
ATOM 706 N N . GLY A 1 103 ? -30.507 5.054 11.578 1.00 35.50 103 GLY A N 1
ATOM 707 C CA . GLY A 1 103 ? -29.597 5.493 10.529 1.00 35.50 103 GLY A CA 1
ATOM 708 C C . GLY A 1 103 ? -28.942 4.310 9.827 1.00 35.50 103 GLY A C 1
ATOM 709 O O . GLY A 1 103 ? -28.633 3.301 10.466 1.00 35.50 103 GLY A O 1
ATOM 710 N N . ASP A 1 104 ? -28.745 4.473 8.519 1.00 39.53 104 ASP A N 1
ATOM 711 C CA . ASP A 1 104 ? -27.990 3.589 7.635 1.00 39.53 104 ASP A CA 1
ATOM 712 C C . ASP A 1 104 ? -26.713 3.083 8.317 1.00 39.53 104 ASP A C 1
ATOM 714 O O . ASP A 1 104 ? -25.650 3.703 8.265 1.00 39.53 104 ASP A O 1
ATOM 718 N N . ARG A 1 105 ? -26.783 1.911 8.953 1.00 44.62 105 ARG A N 1
ATOM 719 C CA . ARG A 1 105 ? -25.590 1.108 9.189 1.00 44.62 105 ARG A CA 1
ATOM 720 C C . ARG A 1 105 ? -25.317 0.419 7.864 1.00 44.62 105 ARG A C 1
ATOM 722 O O . ARG A 1 105 ? -25.784 -0.698 7.654 1.00 44.62 105 ARG A O 1
ATOM 729 N N . VAL A 1 106 ? -24.599 1.103 6.969 1.00 49.81 106 VAL A N 1
ATOM 730 C CA . VAL A 1 106 ? -23.940 0.444 5.833 1.00 49.81 106 VAL A CA 1
ATOM 731 C C . VAL A 1 106 ? -23.268 -0.800 6.404 1.00 49.81 106 VAL A C 1
ATOM 733 O O . VAL A 1 106 ? -22.498 -0.703 7.366 1.00 49.81 106 VAL A O 1
ATOM 736 N N . SER A 1 107 ? -23.647 -1.978 5.905 1.00 55.88 107 SER A N 1
ATOM 737 C CA . SER A 1 107 ? -23.088 -3.223 6.413 1.00 55.88 107 SER A CA 1
ATOM 738 C C . SER A 1 107 ? -21.566 -3.131 6.272 1.00 55.88 107 SER A C 1
ATOM 740 O O . SER A 1 107 ? -21.065 -2.645 5.258 1.00 55.88 107 SER A O 1
ATOM 742 N N . SER A 1 108 ? -20.795 -3.543 7.281 1.00 57.22 108 SER A N 1
ATOM 743 C CA . SER A 1 108 ? -19.328 -3.420 7.229 1.00 57.22 108 SER A CA 1
ATOM 744 C C . SER A 1 108 ? -18.703 -4.135 6.021 1.00 57.22 108 SER A C 1
ATOM 746 O O . SER A 1 108 ? -17.558 -3.860 5.693 1.00 57.22 108 SER A O 1
ATOM 748 N N . GLN A 1 109 ? -19.450 -5.017 5.348 1.00 57.56 109 GLN A N 1
ATOM 749 C CA . GLN A 1 109 ? -19.069 -5.713 4.116 1.00 57.56 109 GLN A CA 1
ATOM 750 C C . GLN A 1 109 ? -19.176 -4.833 2.854 1.00 57.56 109 GLN A C 1
ATOM 752 O O . GLN A 1 109 ? -18.373 -4.999 1.936 1.00 57.56 109 GLN A O 1
ATOM 757 N N . ASP A 1 110 ? -20.099 -3.865 2.816 1.00 70.94 110 ASP A N 1
ATOM 758 C CA . ASP A 1 110 ? -20.308 -2.977 1.657 1.00 70.94 110 ASP A CA 1
ATOM 759 C C . ASP A 1 110 ? -19.304 -1.815 1.601 1.00 70.94 110 ASP A C 1
ATOM 761 O O . ASP A 1 110 ? -19.206 -1.098 0.602 1.00 70.94 110 ASP A O 1
ATOM 765 N N . ARG A 1 111 ? -18.529 -1.611 2.672 1.00 86.75 111 ARG A N 1
ATOM 766 C CA . ARG A 1 111 ? -17.587 -0.497 2.781 1.00 86.75 111 ARG A CA 1
ATOM 767 C C . ARG A 1 111 ? -16.326 -0.768 1.961 1.00 86.75 111 ARG A C 1
ATOM 769 O O . ARG A 1 111 ? -15.675 -1.800 2.118 1.00 86.75 111 ARG A O 1
ATOM 776 N N . ARG A 1 112 ? -15.972 0.153 1.061 1.00 95.44 112 ARG A N 1
ATOM 777 C CA . ARG A 1 112 ? -14.778 0.022 0.212 1.00 95.44 112 ARG A CA 1
ATOM 778 C C . ARG A 1 112 ? -13.522 0.427 0.978 1.00 95.44 112 ARG A C 1
ATOM 780 O O . ARG A 1 112 ? -13.528 1.449 1.658 1.00 95.44 112 ARG A O 1
ATOM 787 N N . ILE A 1 113 ? -12.446 -0.336 0.800 1.00 97.50 113 ILE A N 1
ATOM 788 C CA . ILE A 1 113 ? -11.111 0.007 1.304 1.00 97.50 113 ILE A CA 1
ATOM 789 C C . ILE A 1 113 ? -10.206 0.268 0.098 1.00 97.50 113 ILE A C 1
ATOM 791 O O . ILE A 1 113 ? -9.893 -0.652 -0.656 1.00 97.50 113 ILE A O 1
ATOM 795 N N . TYR A 1 114 ? -9.793 1.510 -0.121 1.00 98.00 114 TYR A N 1
ATOM 796 C CA . TYR A 1 114 ? -8.868 1.872 -1.192 1.00 98.00 114 TYR A CA 1
ATOM 797 C C . TYR A 1 114 ? -7.433 1.627 -0.730 1.00 98.00 114 TYR A C 1
ATOM 799 O O . TYR A 1 114 ? -6.923 2.340 0.129 1.00 98.00 114 TYR A O 1
ATOM 807 N N . VAL A 1 115 ? -6.780 0.616 -1.304 1.00 98.44 115 VAL A N 1
ATOM 808 C CA . VAL A 1 115 ? -5.386 0.282 -0.990 1.00 98.44 115 VAL A CA 1
ATOM 809 C C . VAL A 1 115 ? -4.501 0.861 -2.086 1.00 98.44 115 VAL A C 1
ATOM 811 O O . VAL A 1 115 ? -4.525 0.371 -3.214 1.00 98.44 115 VAL A O 1
ATOM 814 N N . LEU A 1 116 ? -3.753 1.918 -1.779 1.00 98.62 116 LEU A N 1
ATOM 815 C CA . LEU A 1 116 ? -2.922 2.654 -2.734 1.00 98.62 116 LEU A CA 1
ATOM 816 C C . LEU A 1 116 ? -1.461 2.248 -2.551 1.00 98.62 116 LEU A C 1
ATOM 818 O O . LEU A 1 116 ? -0.878 2.544 -1.513 1.00 98.62 116 LEU A O 1
ATOM 822 N N . VAL A 1 117 ? -0.866 1.572 -3.535 1.00 98.38 117 VAL A N 1
ATOM 823 C CA . VAL A 1 117 ? 0.490 1.021 -3.402 1.00 98.38 117 VAL A CA 1
ATOM 824 C C . VAL A 1 117 ? 1.501 1.772 -4.251 1.00 98.38 117 VAL A C 1
ATOM 826 O O . VAL A 1 117 ? 1.448 1.721 -5.482 1.00 98.38 117 VAL A O 1
ATOM 829 N N . ASP A 1 118 ? 2.465 2.394 -3.578 1.00 96.62 118 ASP A N 1
ATOM 830 C CA . ASP A 1 118 ? 3.690 2.905 -4.182 1.00 96.62 118 ASP A CA 1
ATOM 831 C C . ASP A 1 118 ? 4.755 1.798 -4.216 1.00 96.62 118 ASP A C 1
ATOM 833 O O . ASP A 1 118 ? 5.627 1.685 -3.352 1.00 96.62 118 ASP A O 1
ATOM 837 N N . GLY A 1 119 ? 4.646 0.910 -5.206 1.00 90.75 119 GLY A N 1
ATOM 838 C CA . GLY A 1 119 ? 5.512 -0.265 -5.274 1.00 90.75 119 GLY A CA 1
ATOM 839 C C . GLY A 1 119 ? 6.990 0.069 -5.465 1.00 90.75 119 GLY A C 1
ATOM 840 O O . GLY A 1 119 ? 7.837 -0.655 -4.950 1.00 90.75 119 GLY A O 1
ATOM 841 N N . GLU A 1 120 ? 7.304 1.157 -6.177 1.00 89.81 120 GLU A N 1
ATOM 842 C CA . GLU A 1 120 ? 8.686 1.597 -6.394 1.00 89.81 120 GLU A CA 1
ATOM 843 C C . GLU A 1 120 ? 9.314 2.086 -5.087 1.00 89.81 120 GLU A C 1
ATOM 845 O O . GLU A 1 120 ? 10.444 1.705 -4.785 1.00 89.81 120 GLU A O 1
ATOM 850 N N . ASN A 1 121 ? 8.570 2.843 -4.274 1.00 94.19 121 ASN A N 1
ATOM 851 C CA . ASN A 1 121 ? 9.031 3.280 -2.960 1.00 94.19 121 ASN A CA 1
ATOM 852 C C . ASN A 1 121 ? 9.310 2.096 -2.021 1.00 94.19 121 ASN A C 1
ATOM 854 O O . ASN A 1 121 ? 10.373 2.046 -1.399 1.00 94.19 121 ASN A O 1
ATOM 858 N N . ILE A 1 122 ? 8.409 1.106 -1.960 1.00 94.94 122 ILE A N 1
ATOM 859 C CA . ILE A 1 122 ? 8.619 -0.079 -1.113 1.00 94.94 122 ILE A CA 1
ATOM 860 C C . ILE A 1 122 ? 9.811 -0.912 -1.598 1.00 94.94 122 ILE A C 1
ATOM 862 O O . ILE A 1 122 ? 10.666 -1.283 -0.791 1.00 94.94 122 ILE A O 1
ATOM 866 N N . ASP A 1 123 ? 9.908 -1.179 -2.904 1.00 91.38 123 ASP A N 1
ATOM 867 C CA . ASP A 1 123 ? 11.023 -1.936 -3.485 1.00 91.38 123 ASP A CA 1
ATOM 868 C C . ASP A 1 123 ? 12.368 -1.223 -3.281 1.00 91.38 123 ASP A C 1
ATOM 870 O O . ASP A 1 123 ? 13.380 -1.882 -3.018 1.00 91.38 123 ASP A O 1
ATOM 874 N N . ALA A 1 124 ? 12.389 0.108 -3.405 1.00 92.69 124 ALA A N 1
ATOM 875 C CA . ALA A 1 124 ? 13.583 0.915 -3.195 1.00 92.69 124 ALA A CA 1
ATOM 876 C C . ALA A 1 124 ? 14.049 0.840 -1.738 1.00 92.69 124 ALA A C 1
ATOM 878 O O . ALA A 1 124 ? 15.217 0.536 -1.498 1.00 92.69 124 ALA A O 1
ATOM 879 N N . THR A 1 125 ? 13.151 1.035 -0.770 1.00 94.69 125 THR A N 1
ATOM 880 C CA . THR A 1 125 ? 13.485 0.934 0.658 1.00 94.69 125 THR A CA 1
ATOM 881 C C . THR A 1 125 ? 13.952 -0.475 1.026 1.00 94.69 125 THR A C 1
ATOM 883 O O . THR A 1 125 ? 14.996 -0.636 1.661 1.00 94.69 125 THR A O 1
ATOM 886 N N . LEU A 1 126 ? 13.245 -1.509 0.560 1.00 95.00 126 LEU A N 1
ATOM 887 C CA . LEU A 1 126 ? 13.621 -2.902 0.799 1.00 95.00 126 LEU A CA 1
ATOM 888 C C . LEU A 1 126 ? 15.005 -3.224 0.218 1.00 95.00 126 LEU A C 1
ATOM 890 O O . LEU A 1 126 ? 15.849 -3.813 0.890 1.00 95.00 126 LEU A O 1
ATOM 894 N N . GLY A 1 127 ? 15.251 -2.840 -1.033 1.00 94.69 127 GLY A N 1
ATOM 895 C CA . GLY A 1 127 ? 16.492 -3.179 -1.717 1.00 94.69 127 GLY A CA 1
ATOM 896 C C . GLY A 1 127 ? 17.694 -2.364 -1.248 1.00 94.69 127 GLY A C 1
ATOM 897 O O . GLY A 1 127 ? 18.758 -2.920 -0.993 1.00 94.69 127 GLY A O 1
ATOM 898 N N . VAL A 1 128 ? 17.547 -1.045 -1.148 1.00 93.50 128 VAL A N 1
ATOM 899 C CA . VAL A 1 128 ? 18.663 -0.139 -0.848 1.00 93.50 128 VAL A CA 1
ATOM 900 C C . VAL A 1 128 ? 18.946 -0.098 0.647 1.00 93.50 128 VAL A C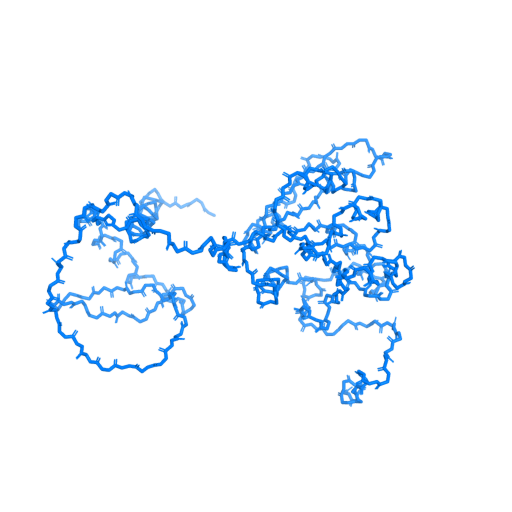 1
ATOM 902 O O . VAL A 1 128 ? 20.099 -0.245 1.044 1.00 93.50 128 VAL A O 1
ATOM 905 N N . THR A 1 129 ? 17.913 0.078 1.468 1.00 92.69 129 THR A N 1
ATOM 906 C CA . THR A 1 129 ? 18.084 0.370 2.896 1.00 92.69 129 THR A CA 1
ATOM 907 C C . THR A 1 129 ? 18.140 -0.894 3.744 1.00 92.69 129 THR A C 1
ATOM 909 O O . THR A 1 129 ? 19.006 -1.002 4.606 1.00 92.69 129 THR A O 1
ATOM 912 N N . ILE A 1 130 ? 17.252 -1.861 3.495 1.00 93.75 130 ILE A N 1
ATOM 913 C CA . ILE A 1 130 ? 17.144 -3.067 4.333 1.00 93.75 130 ILE A CA 1
ATOM 914 C C . ILE A 1 130 ? 18.135 -4.149 3.889 1.00 93.75 130 ILE A C 1
ATOM 916 O O . ILE A 1 130 ? 18.859 -4.702 4.711 1.00 93.75 130 ILE A O 1
ATOM 920 N N . LEU A 1 131 ? 18.183 -4.466 2.591 1.00 94.44 131 LEU A N 1
ATOM 921 C CA . LEU A 1 131 ? 19.011 -5.567 2.081 1.00 94.44 131 LEU A CA 1
ATOM 922 C C . LEU A 1 131 ? 20.386 -5.125 1.565 1.00 94.44 131 LEU A C 1
ATOM 924 O O . LEU A 1 131 ? 21.279 -5.962 1.425 1.00 94.44 131 LEU A O 1
ATOM 928 N N . GLY A 1 132 ? 20.555 -3.849 1.207 1.00 94.62 132 GLY A N 1
ATOM 929 C CA . GLY A 1 132 ? 21.758 -3.348 0.529 1.00 94.62 132 GLY A CA 1
ATOM 930 C C . GLY A 1 132 ? 21.999 -3.961 -0.862 1.00 94.62 132 GLY A C 1
ATOM 931 O O . GLY A 1 132 ? 23.096 -3.855 -1.412 1.00 94.62 132 GLY A O 1
ATOM 932 N N . ARG A 1 133 ? 20.994 -4.633 -1.437 1.00 94.38 133 ARG A N 1
ATOM 933 C CA . ARG A 1 133 ? 21.011 -5.254 -2.767 1.00 94.38 133 ARG A CA 1
ATOM 934 C C . ARG A 1 133 ? 19.595 -5.414 -3.309 1.00 94.38 133 ARG A C 1
ATOM 936 O O . ARG A 1 133 ? 18.616 -5.375 -2.574 1.00 94.38 133 ARG A O 1
ATOM 943 N N . ARG A 1 134 ? 19.476 -5.697 -4.609 1.00 89.88 134 ARG A N 1
ATOM 944 C CA . ARG A 1 134 ? 18.174 -6.009 -5.211 1.00 89.88 134 ARG A CA 1
ATOM 945 C C . ARG A 1 134 ? 17.529 -7.219 -4.497 1.00 89.88 134 ARG A C 1
ATOM 947 O O . ARG A 1 134 ? 18.202 -8.250 -4.375 1.00 89.88 134 ARG A O 1
ATOM 954 N N . PRO A 1 135 ? 16.256 -7.119 -4.066 1.00 90.69 135 PRO A N 1
ATOM 955 C CA . PRO A 1 135 ? 15.565 -8.223 -3.406 1.00 90.69 135 PRO A CA 1
ATOM 956 C C . PRO A 1 135 ? 15.316 -9.375 -4.382 1.00 90.69 135 PRO A C 1
ATOM 958 O O . PRO A 1 135 ? 14.943 -9.148 -5.546 1.00 90.69 135 PRO A O 1
ATOM 961 N N . GLN A 1 136 ? 15.504 -10.600 -3.892 1.00 89.88 136 GLN A N 1
ATOM 962 C CA . GLN A 1 136 ? 15.133 -11.836 -4.577 1.00 89.88 136 GLN A CA 1
ATOM 963 C C . GLN A 1 136 ? 13.607 -12.027 -4.576 1.00 89.88 136 GLN A C 1
ATOM 965 O O . GLN A 1 136 ? 12.858 -11.260 -3.974 1.00 89.88 136 GLN A O 1
ATOM 970 N N . SER A 1 137 ? 13.109 -13.012 -5.327 1.00 86.75 137 SER A N 1
ATOM 971 C CA . SER A 1 137 ? 11.659 -13.198 -5.510 1.00 86.75 137 SER A CA 1
ATOM 972 C C . SER A 1 137 ? 10.928 -13.644 -4.234 1.00 86.75 137 SER A C 1
ATOM 974 O O . SER A 1 137 ? 9.733 -13.389 -4.070 1.00 86.75 137 SER A O 1
ATOM 976 N N . ASP A 1 138 ? 11.615 -14.360 -3.356 1.00 89.38 138 ASP A N 1
ATOM 977 C CA . ASP A 1 138 ? 11.156 -14.853 -2.056 1.00 89.38 138 ASP A CA 1
ATOM 978 C C . ASP A 1 138 ? 11.223 -13.794 -0.947 1.00 89.38 138 ASP A C 1
ATOM 980 O O . ASP A 1 138 ? 10.389 -13.824 -0.041 1.00 89.38 138 ASP A O 1
ATOM 984 N N . GLU A 1 139 ? 12.128 -12.824 -1.087 1.00 91.81 139 GLU A N 1
ATOM 985 C CA . GLU A 1 139 ? 12.294 -11.655 -0.209 1.00 91.81 139 GLU A CA 1
ATOM 986 C C . GLU A 1 139 ? 11.308 -10.516 -0.495 1.00 91.81 139 GLU A C 1
ATOM 988 O O . GLU A 1 139 ? 11.233 -9.553 0.264 1.00 91.81 139 GLU A O 1
ATOM 993 N N . ARG A 1 140 ? 10.566 -10.587 -1.603 1.00 92.31 140 ARG A N 1
ATOM 994 C CA . ARG A 1 140 ? 9.575 -9.570 -1.977 1.00 92.31 140 ARG A CA 1
ATOM 995 C C . ARG A 1 140 ? 8.263 -9.735 -1.206 1.00 92.31 140 ARG A C 1
ATOM 997 O O . ARG A 1 140 ? 7.867 -10.878 -0.944 1.00 92.31 140 ARG A O 1
ATOM 1004 N N . PRO A 1 141 ? 7.541 -8.629 -0.942 1.00 94.62 141 PRO A N 1
ATOM 1005 C CA . PRO A 1 141 ? 6.232 -8.688 -0.310 1.00 94.62 141 PRO A CA 1
ATOM 1006 C C . PRO A 1 141 ? 5.262 -9.580 -1.096 1.00 94.62 141 PRO A C 1
ATOM 1008 O O . PRO A 1 141 ? 5.197 -9.543 -2.327 1.00 94.62 141 PRO A O 1
ATOM 1011 N N . ARG A 1 142 ? 4.486 -10.378 -0.370 1.00 94.88 142 ARG A N 1
ATOM 1012 C CA . ARG A 1 142 ? 3.322 -11.120 -0.851 1.00 94.88 142 ARG A CA 1
ATOM 1013 C C . ARG A 1 142 ? 2.117 -10.198 -0.776 1.00 94.88 142 ARG A C 1
ATOM 1015 O O . ARG A 1 142 ? 1.431 -10.138 0.242 1.00 94.88 142 ARG A O 1
ATOM 1022 N N . TRP A 1 143 ? 1.907 -9.431 -1.843 1.00 94.88 143 TRP A N 1
ATOM 1023 C CA . TRP A 1 143 ? 0.889 -8.383 -1.896 1.00 94.88 143 TRP A CA 1
ATOM 1024 C C . TRP A 1 143 ? -0.527 -8.902 -1.624 1.00 94.88 143 TRP A C 1
ATOM 1026 O O . TRP A 1 143 ? -1.322 -8.173 -1.039 1.00 94.88 143 TRP A O 1
ATOM 1036 N N . GLU A 1 144 ? -0.841 -10.168 -1.929 1.00 95.06 144 GLU A N 1
ATOM 1037 C CA . GLU A 1 144 ? -2.144 -10.734 -1.565 1.00 95.06 144 GLU A CA 1
ATOM 1038 C C . GLU A 1 144 ? -2.420 -10.682 -0.049 1.00 95.06 144 GLU A C 1
ATOM 1040 O O . GLU A 1 144 ? -3.568 -10.496 0.359 1.00 95.06 144 GLU A O 1
ATOM 1045 N N . ARG A 1 145 ? -1.377 -10.776 0.794 1.00 97.12 145 ARG A N 1
ATOM 1046 C CA . ARG A 1 145 ? -1.509 -10.716 2.258 1.00 97.12 145 ARG A CA 1
ATOM 1047 C C . ARG A 1 145 ? -1.942 -9.337 2.738 1.00 97.12 145 ARG A C 1
ATOM 1049 O O . ARG A 1 145 ? -2.678 -9.253 3.710 1.00 97.12 145 ARG A O 1
ATOM 1056 N N . LEU A 1 146 ? -1.566 -8.271 2.029 1.00 97.56 146 LEU A N 1
ATOM 1057 C CA . LEU A 1 146 ? -1.976 -6.908 2.366 1.00 97.56 146 LEU A CA 1
ATOM 1058 C C . LEU A 1 146 ? -3.486 -6.710 2.179 1.00 97.56 146 LEU A C 1
ATOM 1060 O O . LEU A 1 146 ? -4.146 -6.168 3.063 1.00 97.56 146 LEU A O 1
ATOM 1064 N N . LEU A 1 147 ? -4.050 -7.163 1.053 1.00 97.25 147 LEU A N 1
ATOM 1065 C CA . LEU A 1 147 ? -5.498 -7.070 0.825 1.00 97.25 147 LEU A CA 1
ATOM 1066 C C . LEU A 1 147 ? -6.274 -7.952 1.810 1.00 97.25 147 LEU A C 1
ATOM 1068 O O . LEU A 1 147 ? -7.289 -7.516 2.350 1.00 97.25 147 LEU A O 1
ATOM 1072 N N . GLN A 1 148 ? -5.779 -9.165 2.081 1.00 96.94 148 GLN A N 1
ATOM 1073 C CA . GLN A 1 148 ? -6.373 -10.066 3.074 1.00 96.94 148 GLN A CA 1
ATOM 1074 C C . GLN A 1 148 ? -6.358 -9.449 4.475 1.00 96.94 148 GLN A C 1
ATOM 1076 O O . GLN A 1 148 ? -7.384 -9.459 5.152 1.00 96.94 148 GLN A O 1
ATOM 1081 N N . TRP A 1 149 ? -5.224 -8.875 4.883 1.00 97.62 149 TRP A N 1
ATOM 1082 C CA . TRP A 1 149 ? -5.087 -8.176 6.155 1.00 97.62 149 TRP A CA 1
ATOM 1083 C C . TRP A 1 149 ? -6.068 -7.004 6.247 1.00 97.62 149 TRP A C 1
ATOM 1085 O O . TRP A 1 149 ? -6.832 -6.931 7.204 1.00 97.62 149 TRP A O 1
ATOM 1095 N N . ALA A 1 150 ? -6.140 -6.149 5.219 1.00 96.81 150 ALA A N 1
ATOM 1096 C CA . ALA A 1 150 ? -7.045 -4.999 5.211 1.00 96.81 150 ALA A CA 1
ATOM 1097 C C . ALA A 1 150 ? -8.517 -5.426 5.343 1.00 96.81 150 ALA A C 1
ATOM 1099 O O . ALA A 1 150 ? -9.275 -4.838 6.113 1.00 96.81 150 ALA A O 1
ATOM 1100 N N . GLN A 1 151 ? -8.920 -6.491 4.643 1.00 95.69 151 GLN A N 1
ATOM 1101 C CA . GLN A 1 151 ? -10.265 -7.053 4.761 1.00 95.69 151 GLN A CA 1
ATOM 1102 C C . GLN A 1 151 ? -10.556 -7.584 6.171 1.00 95.69 151 GLN A C 1
ATOM 1104 O O . GLN A 1 151 ? -11.635 -7.333 6.709 1.00 95.69 151 GLN A O 1
ATOM 1109 N N . GLN A 1 152 ? -9.617 -8.328 6.760 1.00 95.75 152 GLN A N 1
ATOM 1110 C CA . GLN A 1 152 ? -9.776 -8.956 8.076 1.00 95.75 152 GLN A CA 1
ATOM 1111 C C . GLN A 1 152 ? -9.771 -7.931 9.213 1.00 95.75 152 GLN A C 1
ATOM 1113 O O . GLN A 1 152 ? -10.586 -8.035 10.129 1.00 95.75 152 GLN A O 1
ATOM 1118 N N . HIS A 1 153 ? -8.874 -6.948 9.143 1.00 95.62 153 HIS A N 1
ATOM 1119 C CA . HIS A 1 153 ? -8.675 -5.939 10.180 1.00 95.62 153 HIS A CA 1
ATOM 1120 C C . HIS A 1 153 ? -9.741 -4.843 10.126 1.00 95.62 153 HIS A C 1
ATOM 1122 O O . HIS A 1 153 ? -10.304 -4.461 11.156 1.00 95.62 153 HIS A O 1
ATOM 1128 N N . TRP A 1 154 ? -10.076 -4.347 8.928 1.00 94.75 154 TRP A N 1
ATOM 1129 C CA . TRP A 1 154 ? -11.003 -3.222 8.809 1.00 94.75 154 TRP A CA 1
ATOM 1130 C C . TRP A 1 154 ? -12.463 -3.582 8.572 1.00 94.75 154 TRP A C 1
ATOM 1132 O O . TRP A 1 154 ? -13.344 -2.818 8.979 1.00 94.75 154 TRP A O 1
ATOM 1142 N N . GLY A 1 155 ? -12.732 -4.753 7.996 1.00 88.12 155 GLY A N 1
ATOM 1143 C CA . GLY A 1 155 ? -14.059 -5.099 7.501 1.00 88.12 155 GLY A CA 1
ATOM 1144 C C . GLY A 1 155 ? -14.420 -4.240 6.286 1.00 88.12 155 GLY A C 1
ATOM 1145 O O . GLY A 1 155 ? -14.463 -3.013 6.356 1.00 88.12 155 GLY A O 1
ATOM 1146 N N . GLY A 1 156 ? -14.646 -4.892 5.150 1.00 90.56 156 GLY A N 1
ATOM 1147 C CA . GLY A 1 156 ? -14.960 -4.220 3.894 1.00 90.56 156 GLY A CA 1
ATOM 1148 C C . GLY A 1 156 ? -14.446 -4.988 2.692 1.00 90.56 156 GLY A C 1
ATOM 1149 O O . GLY A 1 156 ? -13.950 -6.110 2.813 1.00 90.56 156 GLY A O 1
ATOM 1150 N N . THR A 1 157 ? -14.543 -4.360 1.526 1.00 95.56 157 THR A N 1
ATOM 1151 C CA . THR A 1 157 ? -14.052 -4.909 0.261 1.00 95.56 157 THR A CA 1
ATOM 1152 C C . THR A 1 157 ? -12.834 -4.111 -0.217 1.00 95.56 157 THR A C 1
ATOM 1154 O O . THR A 1 157 ? -12.995 -2.973 -0.681 1.00 95.56 157 THR A O 1
ATOM 1157 N N . PRO A 1 158 ? -11.612 -4.674 -0.121 1.00 96.88 158 PRO A N 1
ATOM 1158 C CA . PRO A 1 158 ? -10.404 -4.026 -0.610 1.00 96.88 158 PRO A CA 1
ATOM 1159 C C . PRO A 1 158 ? -10.408 -3.792 -2.119 1.00 96.88 158 PRO A C 1
ATOM 1161 O O . PRO A 1 158 ? -10.871 -4.604 -2.916 1.00 96.88 158 PRO A O 1
ATOM 1164 N N . SER A 1 159 ? -9.828 -2.664 -2.505 1.00 97.00 159 SER A N 1
ATOM 1165 C CA . SER A 1 159 ? -9.622 -2.207 -3.870 1.00 97.00 159 SER A CA 1
ATOM 1166 C C . SER A 1 159 ? -8.160 -1.832 -4.038 1.00 97.00 159 SER A C 1
ATOM 1168 O O . SER A 1 159 ? -7.781 -0.690 -3.781 1.00 97.00 159 SER A O 1
ATOM 1170 N N . GLY A 1 160 ? -7.338 -2.793 -4.452 1.00 97.81 160 GLY A N 1
ATOM 1171 C CA . GLY A 1 160 ? -5.912 -2.571 -4.664 1.00 97.81 160 GLY A CA 1
ATOM 1172 C C . GLY A 1 160 ? -5.634 -1.762 -5.928 1.00 97.81 160 GLY A C 1
ATOM 1173 O O . GLY A 1 160 ? -5.928 -2.226 -7.027 1.00 97.81 160 GLY A O 1
ATOM 1174 N N . LEU A 1 161 ? -5.027 -0.586 -5.787 1.00 98.50 161 LEU A N 1
ATOM 1175 C CA . LEU A 1 161 ? -4.473 0.223 -6.872 1.00 98.50 161 LEU A CA 1
ATOM 1176 C C . LEU A 1 161 ? -2.950 0.218 -6.746 1.00 98.50 161 LEU A C 1
ATOM 1178 O O . LEU A 1 161 ? -2.409 0.668 -5.739 1.00 98.50 161 LEU A O 1
ATOM 1182 N N . PHE A 1 162 ? -2.256 -0.303 -7.756 1.00 98.06 162 PHE A N 1
ATOM 1183 C CA . PHE A 1 162 ? -0.803 -0.468 -7.716 1.00 98.06 162 PHE A CA 1
ATOM 1184 C C . PHE A 1 162 ? -0.138 0.438 -8.749 1.00 98.06 162 PHE A C 1
ATOM 1186 O O . PHE A 1 162 ? -0.257 0.200 -9.951 1.00 98.06 162 PHE A O 1
ATOM 1193 N N . PHE A 1 163 ? 0.554 1.481 -8.302 1.00 97.25 163 PHE A N 1
ATOM 1194 C CA . PHE A 1 163 ? 1.099 2.515 -9.178 1.00 97.25 163 PHE A CA 1
ATOM 1195 C C . PHE A 1 163 ? 2.498 2.133 -9.671 1.00 97.25 163 PHE A C 1
ATOM 1197 O O . PHE A 1 163 ? 3.357 1.731 -8.890 1.00 97.25 163 PHE A O 1
ATOM 1204 N N . LEU A 1 164 ? 2.719 2.230 -10.986 1.00 94.25 164 LEU A N 1
ATOM 1205 C CA . LEU A 1 164 ? 3.953 1.790 -11.641 1.00 94.25 164 LEU A CA 1
ATOM 1206 C C . LEU A 1 164 ? 4.508 2.887 -12.543 1.00 94.25 164 LEU A C 1
ATOM 1208 O O . LEU A 1 164 ? 3.831 3.319 -13.473 1.00 94.25 164 LEU A O 1
ATOM 1212 N N . ASN A 1 165 ? 5.764 3.274 -12.350 1.00 92.62 165 ASN A N 1
ATOM 1213 C CA . ASN A 1 165 ? 6.462 4.134 -13.297 1.00 92.62 165 ASN A CA 1
ATOM 1214 C C . ASN A 1 165 ? 6.995 3.312 -14.487 1.00 92.62 165 ASN A C 1
ATOM 1216 O O . ASN A 1 165 ? 7.838 2.429 -14.332 1.00 92.62 165 ASN A O 1
ATOM 1220 N N . VAL A 1 166 ? 6.516 3.606 -15.696 1.00 91.81 166 VAL A N 1
ATOM 1221 C CA . VAL A 1 166 ? 6.938 2.977 -16.958 1.00 91.81 166 VAL A CA 1
ATOM 1222 C C . VAL A 1 166 ? 7.491 4.035 -17.924 1.00 91.81 166 VAL A C 1
ATOM 1224 O O . VAL A 1 166 ? 6.890 4.310 -18.967 1.00 91.81 166 VAL A O 1
ATOM 1227 N N . PRO A 1 167 ? 8.668 4.628 -17.636 1.00 86.38 167 PRO A N 1
ATOM 1228 C CA . PRO A 1 167 ? 9.200 5.760 -18.404 1.00 86.38 167 PRO A CA 1
ATOM 1229 C C . PRO A 1 167 ? 9.425 5.417 -19.885 1.00 86.38 167 PRO A C 1
ATOM 1231 O O . PRO A 1 167 ? 9.200 6.243 -20.766 1.00 86.38 167 PRO A O 1
ATOM 1234 N N . ASN A 1 168 ? 9.773 4.159 -20.174 1.00 87.88 168 ASN A N 1
ATOM 1235 C CA . ASN A 1 168 ? 9.995 3.659 -21.534 1.00 87.88 168 ASN A CA 1
ATOM 1236 C C . ASN A 1 168 ? 8.724 3.109 -22.200 1.00 87.88 168 ASN A C 1
ATOM 1238 O O . ASN A 1 168 ? 8.816 2.486 -23.255 1.00 87.88 168 ASN A O 1
ATOM 1242 N N . ARG A 1 169 ? 7.548 3.263 -21.569 1.00 84.75 169 ARG A N 1
ATOM 1243 C CA . ARG A 1 169 ? 6.259 2.689 -22.010 1.00 84.75 169 ARG A CA 1
ATOM 1244 C C . ARG A 1 169 ? 6.296 1.171 -22.241 1.00 84.75 169 ARG A C 1
ATOM 1246 O O . ARG A 1 169 ? 5.436 0.618 -22.919 1.00 84.75 169 ARG A O 1
ATOM 1253 N N . SER A 1 170 ? 7.287 0.501 -21.658 1.00 86.00 170 SER A N 1
ATOM 1254 C CA . SER A 1 170 ? 7.429 -0.948 -21.662 1.00 86.00 170 SER A CA 1
ATOM 1255 C C . SER A 1 170 ? 6.892 -1.477 -20.342 1.00 86.00 170 SER A C 1
ATOM 1257 O O . SER A 1 170 ? 7.443 -1.182 -19.280 1.00 86.00 170 SER A O 1
ATOM 1259 N N . ILE A 1 171 ? 5.782 -2.207 -20.411 1.00 83.25 171 ILE A N 1
ATOM 1260 C CA . ILE A 1 171 ? 5.107 -2.756 -19.238 1.00 83.25 171 ILE A CA 1
ATOM 1261 C C . ILE A 1 171 ? 5.738 -4.117 -18.904 1.00 83.25 171 ILE A C 1
ATOM 1263 O O . ILE A 1 171 ? 5.755 -4.997 -19.769 1.00 83.25 171 ILE A O 1
ATOM 1267 N N . PRO A 1 172 ? 6.225 -4.343 -17.669 1.00 82.25 172 PRO A N 1
ATOM 1268 C CA . PRO A 1 172 ? 6.763 -5.640 -17.266 1.00 82.25 172 PRO A CA 1
ATOM 1269 C C . PRO A 1 172 ? 5.646 -6.694 -17.160 1.00 82.25 172 PRO A C 1
ATOM 1271 O O . PRO A 1 172 ? 5.045 -6.881 -16.104 1.00 82.25 172 PRO A O 1
ATOM 1274 N N . GLY A 1 173 ? 5.360 -7.384 -18.269 1.00 88.38 173 GLY A N 1
ATOM 1275 C CA . GLY A 1 173 ? 4.229 -8.313 -18.405 1.00 88.38 173 GLY A CA 1
ATOM 1276 C C . GLY A 1 173 ? 4.076 -9.323 -17.257 1.00 88.38 173 GLY A C 1
ATOM 1277 O O . GLY A 1 173 ? 3.008 -9.350 -16.648 1.00 88.38 173 GLY A O 1
ATOM 1278 N N . PRO A 1 174 ? 5.122 -10.096 -16.892 1.00 88.62 174 PRO A N 1
ATOM 1279 C CA . PRO A 1 174 ? 5.026 -11.076 -15.805 1.00 88.62 174 PRO A CA 1
ATOM 1280 C C . PRO A 1 174 ? 4.683 -10.455 -14.447 1.00 88.62 174 PRO A C 1
ATOM 1282 O O . PRO A 1 174 ? 3.926 -11.029 -13.673 1.00 88.62 174 PRO A O 1
ATOM 1285 N N . PHE A 1 175 ? 5.213 -9.263 -14.164 1.00 86.38 175 PHE A N 1
ATOM 1286 C CA . PHE A 1 175 ? 4.946 -8.570 -12.907 1.00 86.38 175 PHE A CA 1
ATOM 1287 C C . PHE A 1 175 ? 3.512 -8.037 -12.854 1.00 86.38 175 PHE A C 1
ATOM 1289 O O . PHE A 1 175 ? 2.820 -8.237 -11.863 1.00 86.38 175 PHE A O 1
ATOM 1296 N N . VAL A 1 176 ? 3.027 -7.436 -13.944 1.00 91.00 176 VAL A N 1
ATOM 1297 C CA . VAL A 1 176 ? 1.631 -6.978 -14.049 1.00 91.00 176 VAL A CA 1
ATOM 1298 C C . VAL A 1 176 ? 0.649 -8.143 -13.933 1.00 91.00 176 VAL A C 1
ATOM 1300 O O . VAL A 1 176 ? -0.347 -8.021 -13.228 1.00 91.00 176 VAL A O 1
ATOM 1303 N N . GLN A 1 177 ? 0.941 -9.284 -14.560 1.00 92.19 177 GLN A N 1
ATOM 1304 C CA . GLN A 1 177 ? 0.124 -10.493 -14.419 1.00 92.19 177 GLN A CA 1
ATOM 1305 C C . GLN A 1 177 ? 0.088 -10.995 -12.971 1.00 92.19 177 GLN A C 1
ATOM 1307 O O . GLN A 1 177 ? -0.981 -11.354 -12.485 1.00 92.19 177 GLN A O 1
ATOM 1312 N N . ALA A 1 178 ? 1.223 -10.969 -12.266 1.00 90.75 178 ALA A N 1
ATOM 1313 C CA . ALA A 1 178 ? 1.275 -11.332 -10.853 1.00 90.75 178 ALA A CA 1
ATOM 1314 C C . ALA A 1 178 ? 0.430 -10.386 -9.980 1.00 90.75 178 ALA A C 1
ATOM 1316 O O . ALA A 1 178 ? -0.286 -10.856 -9.102 1.00 90.75 178 ALA A O 1
ATOM 1317 N N . LEU A 1 179 ? 0.454 -9.074 -10.249 1.00 94.00 179 LEU A N 1
ATOM 1318 C CA . LEU A 1 179 ? -0.379 -8.098 -9.537 1.00 94.00 179 LEU A CA 1
ATOM 1319 C C . LEU A 1 179 ? -1.877 -8.341 -9.760 1.00 94.00 179 LEU A C 1
ATOM 1321 O O . LEU A 1 179 ? -2.640 -8.343 -8.797 1.00 94.00 179 LEU A O 1
ATOM 1325 N N . VAL A 1 180 ? -2.291 -8.593 -11.006 1.00 95.56 180 VAL A N 1
ATOM 1326 C CA . VAL A 1 180 ? -3.687 -8.938 -11.324 1.00 95.56 180 VAL A CA 1
ATOM 1327 C C . VAL A 1 180 ? -4.098 -10.230 -10.616 1.00 95.56 180 VAL A C 1
ATOM 1329 O O . VAL A 1 180 ? -5.150 -10.269 -9.986 1.00 95.56 180 VAL A O 1
ATOM 1332 N N . GLY A 1 181 ? -3.247 -11.261 -10.646 1.00 94.75 181 GLY A N 1
ATOM 1333 C CA . GLY A 1 181 ? -3.485 -12.518 -9.930 1.00 94.75 181 GLY A CA 1
ATOM 1334 C C . GLY A 1 181 ? -3.562 -12.358 -8.407 1.00 94.75 181 GLY A C 1
ATOM 1335 O O . GLY A 1 181 ? -4.275 -13.110 -7.751 1.00 94.75 181 GLY A O 1
ATOM 1336 N N . ALA A 1 182 ? -2.884 -11.353 -7.848 1.00 93.44 182 ALA A N 1
ATOM 1337 C CA . ALA A 1 182 ? -2.958 -10.985 -6.435 1.00 93.44 182 ALA A CA 1
ATOM 1338 C C . ALA A 1 182 ? -4.161 -10.078 -6.090 1.00 93.44 182 ALA A C 1
ATOM 1340 O O . ALA A 1 182 ? -4.304 -9.681 -4.935 1.00 93.44 182 ALA A O 1
ATOM 1341 N N . GLY A 1 183 ? -5.018 -9.739 -7.063 1.00 95.19 183 GLY A N 1
ATOM 1342 C CA . GLY A 1 183 ? -6.227 -8.932 -6.856 1.00 95.19 183 GLY A CA 1
ATOM 1343 C C . GLY A 1 183 ? -6.033 -7.416 -6.974 1.00 95.19 183 GLY A C 1
ATOM 1344 O O . GLY A 1 183 ? -6.903 -6.652 -6.554 1.00 95.19 183 GLY A O 1
ATOM 1345 N N . TYR A 1 184 ? -4.914 -6.957 -7.539 1.00 97.94 184 TYR A N 1
ATOM 1346 C CA . TYR A 1 184 ? -4.646 -5.533 -7.752 1.00 97.94 184 TYR A CA 1
ATOM 1347 C C . TYR A 1 184 ? -5.036 -5.073 -9.154 1.00 97.94 184 TYR A C 1
ATOM 1349 O O . TYR A 1 184 ? -4.969 -5.823 -10.124 1.00 97.94 184 TYR A O 1
ATOM 1357 N N . THR A 1 185 ? -5.355 -3.784 -9.264 1.00 98.00 185 THR A N 1
ATOM 1358 C CA . THR A 1 185 ? -5.426 -3.041 -10.525 1.00 98.00 185 THR A CA 1
ATOM 1359 C C . THR A 1 185 ? -4.097 -2.311 -10.745 1.00 98.00 185 THR A C 1
ATOM 1361 O O . THR A 1 185 ? -3.819 -1.334 -10.042 1.00 98.00 185 THR A O 1
ATOM 1364 N N . PRO A 1 186 ? -3.250 -2.748 -11.694 1.00 96.75 186 PRO A N 1
ATOM 1365 C CA . PRO A 1 186 ? -1.998 -2.066 -12.002 1.00 96.75 186 PRO A CA 1
ATOM 1366 C C . PRO A 1 186 ? -2.260 -0.769 -12.773 1.00 96.75 186 PRO A C 1
ATOM 1368 O O . PRO A 1 186 ? -2.986 -0.765 -13.766 1.00 96.75 186 PRO A O 1
ATOM 1371 N N . ILE A 1 187 ? -1.627 0.321 -12.346 1.00 96.81 187 ILE A N 1
ATOM 1372 C CA . ILE A 1 187 ? -1.745 1.664 -12.919 1.00 96.81 187 ILE A CA 1
ATOM 1373 C C . ILE A 1 187 ? -0.378 2.067 -13.496 1.00 96.81 187 ILE A C 1
ATOM 1375 O O . ILE A 1 187 ? 0.438 2.670 -12.795 1.00 96.81 187 ILE A O 1
ATOM 1379 N N . PRO A 1 188 ? -0.076 1.704 -14.758 1.00 95.19 188 PRO A N 1
ATOM 1380 C CA . PRO A 1 188 ? 1.150 2.125 -15.423 1.00 95.19 188 PRO A CA 1
ATOM 1381 C C . PRO A 1 188 ? 1.089 3.614 -15.785 1.00 95.19 188 PRO A C 1
ATOM 1383 O O . PRO A 1 188 ? 0.176 4.075 -16.468 1.00 95.19 188 PRO A O 1
ATOM 1386 N N . LEU A 1 189 ? 2.101 4.361 -15.359 1.00 95.06 189 LEU A N 1
ATOM 1387 C CA . LEU A 1 189 ? 2.230 5.803 -15.524 1.00 95.06 189 LEU A CA 1
ATOM 1388 C C . LEU A 1 189 ? 3.495 6.133 -16.306 1.00 95.06 189 LEU A C 1
ATOM 1390 O O . LEU A 1 189 ? 4.545 5.533 -16.102 1.00 95.06 189 LEU A O 1
ATOM 1394 N N . ALA A 1 190 ? 3.411 7.126 -17.183 1.00 93.75 190 ALA A N 1
ATOM 1395 C CA . ALA A 1 190 ? 4.561 7.649 -17.903 1.00 93.75 190 ALA A CA 1
ATOM 1396 C C . ALA A 1 190 ? 4.512 9.176 -17.906 1.00 93.75 190 ALA A C 1
ATOM 1398 O O . ALA A 1 190 ? 3.450 9.776 -18.076 1.00 93.75 190 ALA A O 1
ATOM 1399 N N . GLY A 1 191 ? 5.673 9.804 -17.762 1.00 91.94 191 GLY A N 1
ATOM 1400 C CA . GLY A 1 191 ? 5.825 11.253 -17.757 1.00 91.94 191 GLY A CA 1
ATOM 1401 C C . GLY A 1 191 ? 7.294 11.653 -17.884 1.00 91.94 191 GLY A C 1
ATOM 1402 O O . GLY A 1 191 ? 8.149 10.784 -18.072 1.00 91.94 191 GLY A O 1
ATOM 1403 N N . PRO A 1 192 ? 7.601 12.959 -17.832 1.00 91.25 192 PRO A N 1
ATOM 1404 C CA . PRO A 1 192 ? 8.977 13.445 -17.864 1.00 91.25 192 PRO A CA 1
ATOM 1405 C C . PRO A 1 192 ? 9.802 12.862 -16.710 1.00 91.25 192 PRO A C 1
ATOM 1407 O O . PRO A 1 192 ? 9.289 12.720 -15.605 1.00 91.25 192 PRO A O 1
ATOM 1410 N N . SER A 1 193 ? 11.092 12.595 -16.932 1.00 88.56 193 SER A N 1
ATOM 1411 C CA . SER A 1 193 ? 11.991 12.033 -15.906 1.00 88.56 193 SER A CA 1
ATOM 1412 C C . SER A 1 193 ? 12.199 12.939 -14.688 1.00 88.56 193 SER A C 1
ATOM 1414 O O . SER A 1 193 ? 12.641 12.476 -13.644 1.00 88.56 193 SER A O 1
ATOM 1416 N N . THR A 1 194 ? 11.887 14.228 -14.814 1.00 91.19 194 THR A N 1
ATOM 1417 C CA . THR A 1 194 ? 11.925 15.207 -13.722 1.00 91.19 194 THR A CA 1
ATOM 1418 C C . THR A 1 194 ? 10.695 15.148 -12.818 1.00 91.19 194 THR A C 1
ATOM 1420 O O . THR A 1 194 ? 10.661 15.833 -11.800 1.00 91.19 194 THR A O 1
ATOM 1423 N N . VAL A 1 195 ? 9.673 14.375 -13.193 1.00 92.69 195 VAL A N 1
ATOM 1424 C CA . VAL A 1 195 ? 8.414 14.264 -12.461 1.00 92.69 195 VAL A CA 1
ATOM 1425 C C . VAL A 1 195 ? 8.352 12.900 -11.790 1.00 92.69 195 VAL A C 1
ATOM 1427 O O . VAL A 1 195 ? 8.425 11.867 -12.454 1.00 92.69 195 VAL A O 1
ATOM 1430 N N . LYS A 1 196 ? 8.136 12.895 -10.474 1.00 94.19 196 LYS A N 1
ATOM 1431 C CA . LYS A 1 196 ? 7.771 11.690 -9.729 1.00 94.19 196 LYS A CA 1
ATOM 1432 C C . LYS A 1 196 ? 6.324 11.30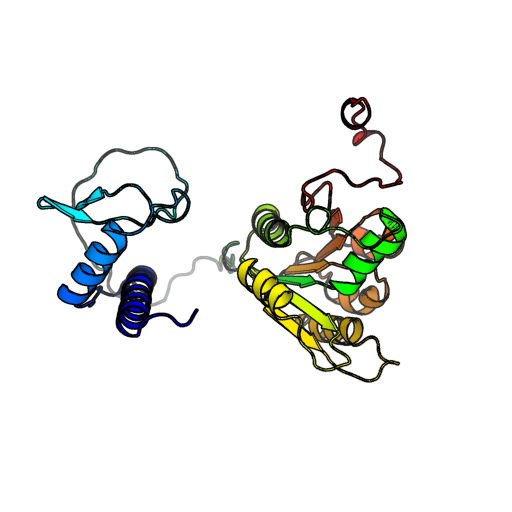0 -10.062 1.00 94.19 196 LYS A C 1
ATOM 1434 O O . LYS A 1 196 ? 5.377 11.705 -9.395 1.00 94.19 196 LYS A O 1
ATOM 1439 N N . VAL A 1 197 ? 6.130 10.602 -11.181 1.00 95.88 197 VAL A N 1
ATOM 1440 C CA . VAL A 1 197 ? 4.785 10.353 -11.734 1.00 95.88 197 VAL A CA 1
ATOM 1441 C C . VAL A 1 197 ? 3.886 9.535 -10.806 1.00 95.88 197 VAL A C 1
ATOM 1443 O O . VAL A 1 197 ? 2.679 9.765 -10.806 1.00 95.88 197 VAL A O 1
ATOM 1446 N N . VAL A 1 198 ? 4.464 8.614 -10.026 1.00 96.44 198 VAL A N 1
ATOM 1447 C CA . VAL A 1 198 ? 3.741 7.784 -9.051 1.00 96.44 198 VAL A CA 1
ATOM 1448 C C . VAL A 1 198 ? 3.203 8.650 -7.915 1.00 96.44 198 VAL A C 1
ATOM 1450 O O . VAL A 1 198 ? 1.992 8.650 -7.703 1.00 96.44 198 VAL A O 1
ATOM 1453 N N . ASP A 1 199 ? 4.048 9.475 -7.291 1.00 96.50 199 ASP A N 1
ATOM 1454 C CA . ASP A 1 199 ? 3.650 10.416 -6.237 1.00 96.50 199 ASP A CA 1
ATOM 1455 C C . ASP A 1 199 ? 2.507 11.319 -6.712 1.00 96.50 199 ASP A C 1
ATOM 1457 O O . ASP A 1 199 ? 1.463 11.409 -6.069 1.00 96.50 199 ASP A O 1
ATOM 1461 N N . VAL A 1 200 ? 2.649 11.923 -7.898 1.00 97.25 200 VAL A N 1
ATOM 1462 C CA . VAL A 1 200 ? 1.621 12.806 -8.470 1.00 97.25 200 VAL A CA 1
ATOM 1463 C C . VAL A 1 200 ? 0.299 12.066 -8.694 1.00 97.25 200 VAL A C 1
ATOM 1465 O O . VAL A 1 200 ? -0.774 12.638 -8.496 1.00 97.25 200 VAL A O 1
ATOM 1468 N N . ALA A 1 201 ? 0.337 10.806 -9.130 1.00 98.06 201 ALA A N 1
ATOM 1469 C CA . ALA A 1 201 ? -0.873 10.020 -9.344 1.00 98.06 201 ALA A CA 1
ATOM 1470 C C . ALA A 1 201 ? -1.549 9.620 -8.027 1.00 98.06 201 ALA A C 1
ATOM 1472 O O . ALA A 1 201 ? -2.777 9.685 -7.939 1.00 98.06 201 ALA A O 1
ATOM 1473 N N . ILE A 1 202 ? -0.771 9.255 -7.005 1.00 98.25 202 ILE A N 1
ATOM 1474 C CA . ILE A 1 202 ? -1.290 8.950 -5.669 1.00 98.25 202 ILE A CA 1
ATOM 1475 C C . ILE A 1 202 ? -1.912 10.203 -5.050 1.00 98.25 202 ILE A C 1
ATOM 1477 O O . ILE A 1 202 ? -3.055 10.137 -4.612 1.00 98.25 202 ILE A O 1
ATOM 1481 N N . GLN A 1 203 ? -1.238 11.357 -5.103 1.00 98.25 203 GLN A N 1
ATOM 1482 C CA . GLN A 1 203 ? -1.779 12.635 -4.618 1.00 98.25 203 GLN A CA 1
ATOM 1483 C C . GLN A 1 203 ? -3.116 12.971 -5.288 1.00 98.25 203 GLN A C 1
ATOM 1485 O O . GLN A 1 203 ? -4.105 13.205 -4.603 1.00 98.25 203 GLN A O 1
ATOM 1490 N N . ARG A 1 204 ? -3.196 12.877 -6.623 1.00 98.19 204 ARG A N 1
ATOM 1491 C CA . ARG A 1 204 ? -4.458 13.083 -7.361 1.00 98.19 204 ARG A CA 1
ATOM 1492 C C . ARG A 1 204 ? -5.546 12.080 -6.983 1.00 98.19 204 ARG A C 1
ATOM 1494 O O . ARG A 1 204 ? -6.727 12.412 -7.033 1.00 98.19 204 ARG A O 1
ATOM 1501 N N . THR A 1 205 ? -5.158 10.851 -6.653 1.00 98.12 205 THR A N 1
ATOM 1502 C CA . THR A 1 205 ? -6.097 9.816 -6.211 1.00 98.12 205 THR A CA 1
ATOM 1503 C C . THR A 1 205 ? -6.634 10.146 -4.822 1.00 98.12 205 THR A C 1
ATOM 1505 O O . THR A 1 205 ? -7.843 10.103 -4.632 1.00 98.12 205 THR A O 1
ATOM 1508 N N . LEU A 1 206 ? -5.767 10.536 -3.883 1.00 97.56 206 LEU A N 1
ATOM 1509 C CA . LEU A 1 206 ? -6.155 10.995 -2.548 1.00 97.56 206 LEU A CA 1
ATOM 1510 C C . LEU A 1 206 ? -7.065 12.228 -2.625 1.00 97.56 206 LEU A C 1
ATOM 1512 O O . LEU A 1 206 ? -8.107 12.251 -1.979 1.00 97.56 206 LEU A O 1
ATOM 1516 N N . ASP A 1 207 ? -6.742 13.197 -3.485 1.00 97.06 207 ASP A N 1
ATOM 1517 C CA . ASP A 1 207 ? -7.578 14.382 -3.697 1.00 97.06 207 ASP A CA 1
ATOM 1518 C C . ASP A 1 207 ? -8.990 14.003 -4.160 1.00 97.06 207 ASP A C 1
ATOM 1520 O O . ASP A 1 207 ? -9.975 14.490 -3.608 1.00 97.06 207 ASP A O 1
ATOM 1524 N N . ALA A 1 208 ? -9.094 13.080 -5.121 1.00 96.44 208 ALA A N 1
ATOM 1525 C CA . ALA A 1 208 ? -10.371 12.579 -5.626 1.00 96.44 208 ALA A CA 1
ATOM 1526 C C . ALA A 1 208 ? -11.153 11.721 -4.610 1.00 96.44 208 ALA A C 1
ATOM 1528 O O . ALA A 1 208 ? -12.349 11.490 -4.804 1.00 96.44 208 ALA A O 1
ATOM 1529 N N . LEU A 1 209 ? -10.496 11.222 -3.558 1.00 95.19 209 LEU A N 1
ATOM 1530 C CA . LEU A 1 209 ? -11.125 10.456 -2.479 1.00 95.19 209 LEU A CA 1
ATOM 1531 C C . LEU A 1 209 ? -11.745 11.344 -1.391 1.00 95.19 209 LEU A C 1
ATOM 1533 O O . LEU A 1 209 ? -12.518 10.827 -0.584 1.00 95.19 209 LEU A O 1
ATOM 1537 N N . ASN A 1 210 ? -11.489 12.658 -1.384 1.00 92.00 210 ASN A N 1
ATOM 1538 C CA . ASN A 1 210 ? -12.180 13.579 -0.471 1.00 92.00 210 ASN A CA 1
ATOM 1539 C C . ASN A 1 210 ? -13.701 13.544 -0.678 1.00 92.00 210 ASN A C 1
ATOM 1541 O O . ASN A 1 210 ? -14.454 13.516 0.292 1.00 92.00 210 ASN A O 1
ATOM 1545 N N . ASP A 1 211 ? -14.142 13.446 -1.934 1.00 89.38 211 ASP A N 1
ATOM 1546 C CA . ASP A 1 211 ? -15.560 13.439 -2.317 1.00 89.38 211 ASP A CA 1
ATOM 1547 C C . ASP A 1 211 ? -16.170 12.023 -2.373 1.00 89.38 211 ASP A C 1
ATOM 1549 O O . ASP A 1 211 ? -17.208 11.807 -3.005 1.00 89.38 211 ASP A O 1
ATOM 1553 N N . ARG A 1 212 ? -15.505 11.019 -1.784 1.00 89.94 212 ARG A N 1
ATOM 1554 C CA . ARG A 1 212 ? -15.931 9.612 -1.821 1.00 89.94 212 ARG A CA 1
ATOM 1555 C C . ARG A 1 212 ? -15.894 8.984 -0.436 1.00 89.94 212 ARG A C 1
ATOM 1557 O O . ARG A 1 212 ? -14.948 9.192 0.321 1.00 89.94 212 ARG A O 1
ATOM 1564 N N . ASP A 1 213 ? -16.872 8.126 -0.169 1.00 88.56 213 ASP A N 1
ATOM 1565 C CA . ASP A 1 213 ? -16.855 7.252 0.999 1.00 88.56 213 ASP A CA 1
ATOM 1566 C C . ASP A 1 213 ? -15.873 6.089 0.799 1.00 88.56 213 ASP A C 1
ATOM 1568 O O . ASP A 1 213 ? -15.736 5.533 -0.300 1.00 88.56 213 ASP A O 1
ATOM 1572 N N . GLY A 1 214 ? -15.213 5.694 1.884 1.00 92.94 214 GLY A N 1
ATOM 1573 C CA . GLY A 1 214 ? -14.333 4.531 1.939 1.00 92.94 214 GLY A CA 1
ATOM 1574 C C . GLY A 1 214 ? -13.103 4.763 2.805 1.00 92.94 214 GLY A C 1
ATOM 1575 O O . GLY A 1 214 ? -12.666 5.895 3.009 1.00 92.94 214 GLY A O 1
ATOM 1576 N N . ASP A 1 215 ? -12.549 3.667 3.310 1.00 96.94 215 ASP A N 1
ATOM 1577 C CA . ASP A 1 215 ? -11.277 3.690 4.030 1.00 96.94 215 ASP A CA 1
ATOM 1578 C C . ASP A 1 215 ? -10.110 3.772 3.066 1.00 96.94 215 ASP A C 1
ATOM 1580 O O . ASP A 1 215 ? -10.218 3.383 1.899 1.00 96.94 215 ASP A O 1
ATOM 1584 N N . ILE A 1 216 ? -8.971 4.227 3.570 1.00 97.75 216 ILE A N 1
ATOM 1585 C CA . ILE A 1 216 ? -7.774 4.418 2.762 1.00 97.75 216 ILE A CA 1
ATOM 1586 C C . ILE A 1 216 ? -6.597 3.770 3.469 1.00 97.75 216 ILE A C 1
ATOM 1588 O O . ILE A 1 216 ? -6.269 4.121 4.598 1.00 97.75 216 ILE A O 1
ATOM 1592 N N . LEU A 1 217 ? -5.942 2.845 2.775 1.00 98.19 217 LEU A N 1
ATOM 1593 C CA . LEU A 1 217 ? -4.669 2.269 3.178 1.00 98.19 217 LEU A CA 1
ATOM 1594 C C . LEU A 1 217 ? -3.611 2.697 2.164 1.00 98.19 217 LEU A C 1
ATOM 1596 O O . LEU A 1 217 ? -3.565 2.176 1.049 1.00 98.19 217 LEU A O 1
ATOM 1600 N N . LEU A 1 218 ? -2.778 3.662 2.535 1.00 98.25 218 LEU A N 1
ATOM 1601 C CA . LEU A 1 218 ? -1.645 4.082 1.719 1.00 98.25 218 LEU A CA 1
ATOM 1602 C C . LEU A 1 218 ? -0.435 3.209 2.049 1.00 98.25 218 LEU A C 1
ATOM 1604 O O . LEU A 1 218 ? -0.100 3.044 3.214 1.00 98.25 218 LEU A O 1
ATOM 1608 N N . VAL A 1 219 ? 0.245 2.679 1.038 1.00 98.19 219 VAL A N 1
ATOM 1609 C CA . VAL A 1 219 ? 1.480 1.908 1.203 1.00 98.19 219 VAL A CA 1
ATOM 1610 C C . VAL A 1 219 ? 2.643 2.715 0.645 1.00 98.19 219 VAL A C 1
ATOM 1612 O O . VAL A 1 219 ? 2.843 2.749 -0.571 1.00 98.19 219 VAL A O 1
ATOM 1615 N N . SER A 1 220 ? 3.368 3.404 1.523 1.00 96.50 220 SER A N 1
ATOM 1616 C CA . SER A 1 220 ? 4.527 4.232 1.175 1.00 96.50 220 SER A CA 1
ATOM 1617 C C . SER A 1 220 ? 5.295 4.649 2.435 1.00 96.50 220 SER A C 1
ATOM 1619 O O . SER A 1 220 ? 4.808 4.505 3.554 1.00 96.50 220 SER A O 1
ATOM 1621 N N . HIS A 1 221 ? 6.486 5.209 2.241 1.00 94.56 221 HIS A N 1
ATOM 1622 C CA . HIS A 1 221 ? 7.265 5.896 3.274 1.00 94.56 221 HIS A CA 1
ATOM 1623 C C . HIS A 1 221 ? 7.371 7.413 3.030 1.00 94.56 221 HIS A C 1
ATOM 1625 O O . HIS A 1 221 ? 7.992 8.112 3.830 1.00 94.56 221 HIS A O 1
ATOM 1631 N N . ASP A 1 222 ? 6.842 7.936 1.915 1.00 93.19 222 ASP A N 1
ATOM 1632 C CA . ASP A 1 222 ? 7.053 9.339 1.533 1.00 93.19 222 ASP A CA 1
ATOM 1633 C C . ASP A 1 222 ? 6.092 10.296 2.256 1.00 93.19 222 ASP A C 1
ATOM 1635 O O . ASP A 1 222 ? 4.879 10.254 2.069 1.00 93.19 222 ASP A O 1
ATOM 1639 N N . LYS A 1 223 ? 6.654 11.226 3.032 1.00 93.81 223 LYS A N 1
ATOM 1640 C CA . LYS A 1 223 ? 5.921 12.269 3.765 1.00 93.81 223 LYS A CA 1
ATOM 1641 C C . LYS A 1 223 ? 5.191 13.273 2.866 1.00 93.81 223 LYS A C 1
ATOM 1643 O O . LYS A 1 223 ? 4.336 14.011 3.358 1.00 93.81 223 LYS A O 1
ATOM 1648 N N . ASP A 1 224 ? 5.510 13.323 1.573 1.00 94.31 224 ASP A N 1
ATOM 1649 C CA . ASP A 1 224 ? 4.906 14.252 0.613 1.00 94.31 224 ASP A CA 1
ATOM 1650 C C . ASP A 1 224 ? 3.383 14.031 0.443 1.00 94.31 224 ASP A C 1
ATOM 1652 O O . ASP A 1 224 ? 2.695 14.886 -0.117 1.00 94.31 224 ASP A O 1
ATOM 1656 N N . PHE A 1 225 ? 2.825 12.929 0.967 1.00 96.06 225 PHE A N 1
ATOM 1657 C CA . PHE A 1 225 ? 1.381 12.654 0.988 1.00 96.06 225 PHE A CA 1
ATOM 1658 C C . PHE A 1 225 ? 0.627 13.246 2.191 1.00 96.06 225 PHE A C 1
ATOM 1660 O O . PHE A 1 225 ? -0.605 13.273 2.176 1.00 96.06 225 PHE A O 1
ATOM 1667 N N . ILE A 1 226 ? 1.319 13.733 3.231 1.00 95.44 226 ILE A N 1
ATOM 1668 C CA . ILE A 1 226 ? 0.685 14.290 4.445 1.00 95.44 226 ILE A CA 1
ATOM 1669 C C . ILE A 1 226 ? -0.351 15.383 4.126 1.00 95.44 226 ILE A C 1
ATOM 1671 O O . ILE A 1 226 ? -1.450 15.315 4.681 1.00 95.44 226 ILE A O 1
ATOM 1675 N N . PRO A 1 227 ? -0.077 16.368 3.240 1.00 95.69 227 PRO A N 1
ATOM 1676 C CA . PRO A 1 227 ? -1.056 17.406 2.921 1.00 95.69 227 PRO A CA 1
ATOM 1677 C C . PRO A 1 227 ? -2.362 16.853 2.339 1.00 95.69 227 PRO A C 1
ATOM 1679 O O . PRO A 1 227 ? -3.421 17.408 2.618 1.00 95.69 227 PRO A O 1
ATOM 1682 N N . ASN A 1 228 ? -2.294 15.763 1.567 1.00 96.44 228 ASN A N 1
ATOM 1683 C CA . ASN A 1 228 ? -3.459 15.115 0.963 1.00 96.44 228 ASN A CA 1
ATOM 1684 C C . ASN A 1 228 ? -4.192 14.201 1.956 1.00 96.44 228 ASN A C 1
ATOM 1686 O O . ASN A 1 228 ? -5.407 14.071 1.872 1.00 96.44 228 ASN A O 1
ATOM 1690 N N . LEU A 1 229 ? -3.476 13.586 2.905 1.00 95.25 229 LEU A N 1
ATOM 1691 C CA . LEU A 1 229 ? -4.067 12.726 3.938 1.00 95.25 229 LEU A CA 1
ATOM 1692 C C . LEU A 1 229 ? -4.763 13.515 5.048 1.00 95.25 229 LEU A C 1
ATOM 1694 O O . LEU A 1 229 ? -5.801 13.083 5.535 1.00 95.25 229 LEU A O 1
ATOM 1698 N N . ARG A 1 230 ? -4.233 14.680 5.433 1.00 94.31 230 ARG A N 1
ATOM 1699 C CA . ARG A 1 230 ? -4.790 15.507 6.516 1.00 94.31 230 ARG A CA 1
ATOM 1700 C C . ARG A 1 230 ? -6.297 15.798 6.396 1.00 94.31 230 ARG A C 1
ATOM 1702 O O . ARG A 1 230 ? -6.981 15.608 7.394 1.00 94.31 230 ARG A O 1
ATOM 1709 N N . PRO A 1 231 ? -6.850 16.224 5.241 1.00 93.25 231 PRO A N 1
ATOM 1710 C CA . PRO A 1 231 ? -8.294 16.446 5.117 1.00 93.25 231 PRO A CA 1
ATOM 1711 C C . PRO A 1 231 ? -9.128 15.155 5.166 1.00 93.25 231 PRO A C 1
ATOM 1713 O O . PRO A 1 231 ? -10.323 15.226 5.432 1.00 93.25 231 PRO A O 1
ATOM 1716 N N . LEU A 1 232 ? -8.513 13.992 4.924 1.00 92.75 232 LEU A N 1
ATOM 1717 C CA . LEU A 1 232 ? -9.178 12.686 4.919 1.00 92.75 232 LEU A CA 1
ATOM 1718 C C . LEU A 1 232 ? -9.267 12.066 6.322 1.00 92.75 232 LEU A C 1
ATOM 1720 O O . LEU A 1 232 ? -10.071 11.161 6.532 1.00 92.75 232 LEU A O 1
ATOM 1724 N N . VAL A 1 233 ? -8.472 12.539 7.288 1.00 91.06 233 VAL A N 1
ATOM 1725 C CA . VAL A 1 233 ? -8.575 12.133 8.699 1.00 91.06 233 VAL A CA 1
ATOM 1726 C C . VAL A 1 233 ? -9.731 12.903 9.351 1.00 91.06 233 VAL A C 1
ATOM 1728 O O . VAL A 1 233 ? -9.546 13.838 10.124 1.00 91.06 233 VAL A O 1
ATOM 1731 N N . ASP A 1 234 ? -10.955 12.525 8.983 1.00 83.50 234 ASP A N 1
ATOM 1732 C CA . ASP A 1 234 ? -12.207 13.159 9.422 1.00 83.50 234 ASP A CA 1
ATOM 1733 C C . ASP A 1 234 ? -12.795 12.542 10.710 1.00 83.50 234 ASP A C 1
ATOM 1735 O O . ASP A 1 234 ? -13.822 12.998 11.215 1.00 83.50 234 ASP A O 1
ATOM 1739 N N . GLY A 1 235 ? -12.143 11.508 11.254 1.00 80.44 235 GLY A N 1
ATOM 1740 C CA . GLY A 1 235 ? -12.592 10.751 12.427 1.00 80.44 235 GLY A CA 1
ATOM 1741 C C . GLY A 1 235 ? -13.726 9.756 12.148 1.00 80.44 235 GLY A C 1
ATOM 1742 O O . GLY A 1 235 ? -14.185 9.085 13.073 1.00 80.44 235 GLY A O 1
ATOM 1743 N N . VAL A 1 236 ? -14.180 9.643 10.896 1.00 85.12 236 VAL A N 1
ATOM 1744 C CA . VAL A 1 236 ? -15.249 8.730 10.467 1.00 85.12 236 VAL A CA 1
ATOM 1745 C C . VAL A 1 236 ? -14.681 7.593 9.622 1.00 85.12 236 VAL A C 1
ATOM 1747 O O . VAL A 1 236 ? -14.995 6.424 9.868 1.00 85.12 236 VAL A O 1
ATOM 1750 N N . ARG A 1 237 ? -13.841 7.911 8.629 1.00 91.88 237 ARG A N 1
ATOM 1751 C CA . ARG A 1 237 ? -13.158 6.902 7.808 1.00 91.88 237 ARG A CA 1
ATOM 1752 C C . ARG A 1 237 ? -11.876 6.422 8.482 1.00 91.88 237 ARG A C 1
ATOM 1754 O O . ARG A 1 237 ? -11.214 7.172 9.195 1.00 91.88 237 ARG A O 1
ATOM 1761 N N . ARG A 1 238 ? -11.494 5.170 8.228 1.00 95.38 238 ARG A N 1
ATOM 1762 C CA . ARG A 1 238 ? -10.197 4.645 8.661 1.00 95.38 238 ARG A CA 1
ATOM 1763 C C . ARG A 1 238 ? -9.149 5.063 7.646 1.00 95.38 238 ARG A C 1
ATOM 1765 O O . ARG A 1 238 ? -9.325 4.874 6.440 1.00 95.38 238 ARG A O 1
ATOM 1772 N N . ILE A 1 239 ? -8.063 5.627 8.152 1.00 96.69 239 ILE A N 1
ATOM 1773 C CA . ILE A 1 239 ? -6.876 5.952 7.372 1.00 96.69 239 ILE A CA 1
ATOM 1774 C C . ILE A 1 239 ? -5.730 5.150 7.966 1.00 96.69 239 ILE A C 1
ATOM 1776 O O . ILE A 1 239 ? -5.505 5.195 9.173 1.00 96.69 239 ILE A O 1
ATOM 1780 N N . GLY A 1 240 ? -5.006 4.434 7.119 1.00 96.38 240 GLY A N 1
ATOM 1781 C CA . GLY A 1 240 ? -3.819 3.687 7.500 1.00 96.38 240 GLY A CA 1
ATOM 1782 C C . GLY A 1 240 ? -2.651 3.999 6.580 1.00 96.38 240 GLY A C 1
ATOM 1783 O O . GLY A 1 240 ? -2.832 4.201 5.375 1.00 96.38 240 GLY A O 1
ATOM 1784 N N . LEU A 1 241 ? -1.451 3.994 7.148 1.00 97.19 241 LEU A N 1
ATOM 1785 C CA . LEU A 1 241 ? -0.190 4.036 6.424 1.00 97.19 241 LEU A CA 1
ATOM 1786 C C . LEU A 1 241 ? 0.567 2.727 6.671 1.00 97.19 241 LEU A C 1
ATOM 1788 O O . LEU A 1 241 ? 0.900 2.411 7.811 1.00 97.19 241 LEU A O 1
ATOM 1792 N N . ALA A 1 242 ? 0.833 1.976 5.604 1.00 97.75 242 ALA A N 1
ATOM 1793 C CA . ALA A 1 242 ? 1.555 0.712 5.643 1.00 97.75 242 ALA A CA 1
ATOM 1794 C C . ALA A 1 242 ? 2.953 0.804 5.012 1.00 97.75 242 ALA A C 1
ATOM 1796 O O . ALA A 1 242 ? 3.149 1.411 3.960 1.00 97.75 242 ALA A O 1
ATOM 1797 N N . GLY A 1 243 ? 3.927 0.136 5.625 1.00 96.38 243 GLY A N 1
ATOM 1798 C CA . GLY A 1 243 ? 5.327 0.090 5.178 1.00 96.38 243 GLY A CA 1
ATOM 1799 C C . GLY A 1 243 ? 6.250 -0.379 6.308 1.00 96.38 243 GLY A C 1
ATOM 1800 O O . GLY A 1 243 ? 5.821 -1.099 7.202 1.00 96.38 243 GLY A O 1
ATOM 1801 N N . PHE A 1 244 ? 7.514 0.026 6.289 1.00 95.06 244 PHE A N 1
ATOM 1802 C CA . PHE A 1 244 ? 8.471 -0.197 7.374 1.00 95.06 244 PHE A CA 1
ATOM 1803 C C . PHE A 1 244 ? 8.431 0.980 8.354 1.00 95.06 244 PHE A C 1
ATOM 1805 O O . PHE A 1 244 ? 8.826 2.101 8.019 1.00 95.06 244 PHE A O 1
ATOM 1812 N N . THR A 1 245 ? 7.910 0.736 9.553 1.00 90.81 245 THR A N 1
ATOM 1813 C CA . THR A 1 245 ? 7.582 1.779 10.542 1.00 90.81 245 THR A CA 1
ATOM 1814 C C . THR A 1 245 ? 8.775 2.664 10.936 1.00 90.81 245 THR A C 1
ATOM 1816 O O . THR A 1 245 ? 8.620 3.877 11.094 1.00 90.81 245 THR A O 1
ATOM 1819 N N . GLU A 1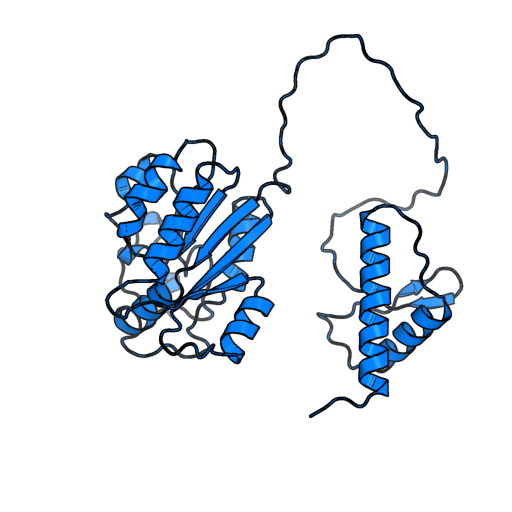 246 ? 9.992 2.118 10.975 1.00 90.06 246 GLU A N 1
ATOM 1820 C CA . GLU A 1 246 ? 11.248 2.839 11.232 1.00 90.06 246 GLU A CA 1
ATOM 1821 C C . GLU A 1 246 ? 11.589 3.898 10.173 1.00 90.06 246 GLU A C 1
ATOM 1823 O O . GLU A 1 246 ? 12.360 4.819 10.441 1.00 90.06 246 GLU A O 1
ATOM 1828 N N . HIS A 1 247 ? 11.008 3.795 8.977 1.00 89.56 247 HIS A N 1
ATOM 1829 C CA . HIS A 1 247 ? 11.195 4.755 7.889 1.00 89.56 247 HIS A CA 1
ATOM 1830 C C . HIS A 1 247 ? 10.081 5.804 7.813 1.00 89.56 247 HIS A C 1
ATOM 1832 O O . HIS A 1 247 ? 10.141 6.698 6.973 1.00 89.56 247 HIS A O 1
ATOM 1838 N N . MET A 1 248 ? 9.093 5.729 8.707 1.00 84.62 248 MET A N 1
ATOM 1839 C CA . MET A 1 248 ? 7.984 6.687 8.795 1.00 84.62 248 MET A CA 1
ATOM 1840 C C . MET A 1 248 ? 7.947 7.440 10.125 1.00 84.62 248 MET A C 1
ATOM 1842 O O . MET A 1 248 ? 7.341 8.515 10.208 1.00 84.62 248 MET A O 1
ATOM 1846 N N . ALA A 1 249 ? 8.560 6.862 11.165 1.00 68.25 249 ALA A N 1
ATOM 1847 C CA . ALA A 1 249 ? 8.514 7.339 12.538 1.00 68.25 249 ALA A CA 1
ATOM 1848 C C . ALA A 1 249 ? 8.926 8.820 12.626 1.00 68.25 249 ALA A C 1
ATOM 1850 O O . ALA A 1 249 ? 10.073 9.192 12.390 1.00 68.25 249 ALA A O 1
ATOM 1851 N N . GLY A 1 250 ? 7.950 9.674 12.942 1.00 79.62 250 GLY A N 1
ATOM 1852 C CA . GLY A 1 250 ? 8.125 11.113 13.154 1.00 79.62 250 GLY A CA 1
ATOM 1853 C C . GLY A 1 250 ? 7.517 12.013 12.079 1.00 79.62 250 GLY A C 1
ATOM 1854 O O . GLY A 1 250 ? 7.125 13.129 12.403 1.00 79.62 250 GLY A O 1
ATOM 1855 N N . ALA A 1 251 ? 7.368 11.559 10.831 1.00 81.69 251 ALA A N 1
ATOM 1856 C CA . ALA A 1 251 ? 6.737 12.390 9.797 1.00 81.69 251 ALA A CA 1
ATOM 1857 C C . ALA A 1 251 ? 5.211 12.480 9.981 1.00 81.69 251 ALA A C 1
ATOM 1859 O O . ALA A 1 251 ? 4.615 13.514 9.697 1.00 81.69 251 ALA A O 1
ATOM 1860 N N . TYR A 1 252 ? 4.598 11.414 10.497 1.00 88.81 252 TYR A N 1
ATOM 1861 C CA . TYR A 1 252 ? 3.146 11.237 10.557 1.00 88.81 252 TYR A CA 1
ATOM 1862 C C . TYR A 1 252 ? 2.535 11.383 11.957 1.00 88.81 252 TYR A C 1
ATOM 1864 O O . TYR A 1 252 ? 1.346 11.124 12.118 1.00 88.81 252 TYR A O 1
ATOM 1872 N N . SER A 1 253 ? 3.307 11.819 12.961 1.00 88.88 253 SER A N 1
ATOM 1873 C CA . SER A 1 253 ? 2.868 11.820 14.368 1.00 88.88 253 SER A CA 1
ATOM 1874 C C . SER A 1 253 ? 1.550 12.566 14.591 1.00 88.88 253 SER A C 1
ATOM 1876 O O . SER A 1 253 ? 0.671 12.054 15.272 1.00 88.88 253 SER A O 1
ATOM 1878 N N . GLU A 1 254 ? 1.378 13.728 13.954 1.00 90.88 254 GLU A N 1
ATOM 1879 C CA . GLU A 1 254 ? 0.149 14.523 14.064 1.00 90.88 254 GLU A CA 1
ATOM 1880 C C . GLU A 1 254 ? -1.081 13.766 13.531 1.00 90.88 254 GLU A C 1
ATOM 1882 O O . GLU A 1 254 ? -2.152 13.812 14.130 1.00 90.88 254 GLU A O 1
ATOM 1887 N N . LEU A 1 255 ? -0.933 13.045 12.414 1.00 92.19 255 LEU A N 1
ATOM 1888 C CA . LEU A 1 255 ? -2.028 12.275 11.820 1.00 92.19 255 LEU A CA 1
ATOM 1889 C C . LEU A 1 255 ? -2.336 11.024 12.649 1.00 92.19 255 LEU A C 1
ATOM 1891 O O . LEU A 1 255 ? -3.499 10.657 12.799 1.00 92.19 255 LEU A O 1
ATOM 1895 N N . THR A 1 256 ? -1.315 10.394 13.232 1.00 91.62 256 THR A N 1
ATOM 1896 C CA . THR A 1 256 ? -1.492 9.254 14.140 1.00 91.62 256 THR A CA 1
ATOM 1897 C C . THR A 1 256 ? -2.237 9.657 15.415 1.00 91.62 256 THR A C 1
ATOM 1899 O O . THR A 1 256 ? -3.145 8.948 15.840 1.00 91.62 256 THR A O 1
ATOM 1902 N N . GLU A 1 257 ? -1.946 10.832 15.981 1.00 91.38 257 GLU A N 1
ATOM 1903 C CA . GLU A 1 257 ? -2.708 11.397 17.109 1.00 91.38 257 GLU A CA 1
ATOM 1904 C C . GLU A 1 257 ? -4.181 11.670 16.756 1.00 91.38 257 GLU A C 1
ATOM 1906 O O . GLU A 1 257 ? -5.050 11.614 17.626 1.00 91.38 257 GLU A O 1
ATOM 1911 N N . GLN A 1 258 ? -4.475 11.922 15.478 1.00 91.25 258 GLN A N 1
ATOM 1912 C CA . GLN A 1 258 ? -5.827 12.137 14.949 1.00 91.25 258 GLN A CA 1
ATOM 1913 C C . GLN A 1 258 ? -6.545 10.832 14.555 1.00 91.25 258 GLN A C 1
ATOM 1915 O O . GLN A 1 258 ? -7.669 10.877 14.058 1.00 91.25 258 GLN A O 1
ATOM 1920 N N . GLY A 1 259 ? -5.936 9.669 14.809 1.00 90.94 259 GLY A N 1
ATOM 1921 C CA . GLY A 1 259 ? -6.550 8.356 14.594 1.00 90.94 259 GLY A CA 1
ATOM 1922 C C . GLY A 1 259 ? -6.101 7.626 13.329 1.00 90.94 259 GLY A C 1
ATOM 1923 O O . GLY A 1 259 ? -6.677 6.589 13.006 1.00 90.94 259 GLY A O 1
ATOM 1924 N N . MET A 1 260 ? -5.084 8.124 12.617 1.00 94.69 260 MET A N 1
ATOM 1925 C CA . MET A 1 260 ? -4.456 7.371 11.529 1.00 94.69 260 MET A CA 1
ATOM 1926 C C . MET A 1 260 ? -3.665 6.172 12.076 1.00 94.69 260 MET A C 1
ATOM 1928 O O . MET A 1 260 ? -2.804 6.329 12.942 1.00 94.69 260 MET A O 1
ATOM 1932 N N . GLU A 1 261 ? -3.903 4.981 11.534 1.00 94.75 261 GLU A N 1
ATOM 1933 C CA . GLU A 1 261 ? -3.186 3.762 11.914 1.00 94.75 261 GLU A CA 1
ATOM 1934 C C . GLU A 1 261 ? -1.830 3.664 11.194 1.00 94.75 261 GLU A C 1
ATOM 1936 O O . GLU A 1 261 ? -1.724 3.897 9.990 1.00 94.75 261 GLU A O 1
ATOM 1941 N N . MET A 1 262 ? -0.785 3.283 11.928 1.00 94.12 262 MET A N 1
ATOM 1942 C CA . MET A 1 262 ? 0.533 2.953 11.378 1.00 94.12 262 MET A CA 1
ATOM 1943 C C . MET A 1 262 ? 0.682 1.436 11.372 1.00 94.12 262 MET A C 1
ATOM 1945 O O . MET A 1 262 ? 0.502 0.817 12.416 1.00 94.12 262 MET A O 1
ATOM 1949 N N . ILE A 1 263 ? 0.973 0.849 10.212 1.00 96.00 263 ILE A N 1
ATOM 1950 C CA . ILE A 1 263 ? 0.906 -0.602 10.004 1.00 96.00 263 ILE A CA 1
ATOM 1951 C C . ILE A 1 263 ? 2.236 -1.101 9.427 1.00 96.00 263 ILE A C 1
ATOM 1953 O O . ILE A 1 263 ? 2.680 -0.668 8.361 1.00 96.00 263 ILE A O 1
ATOM 1957 N N . ASP A 1 264 ? 2.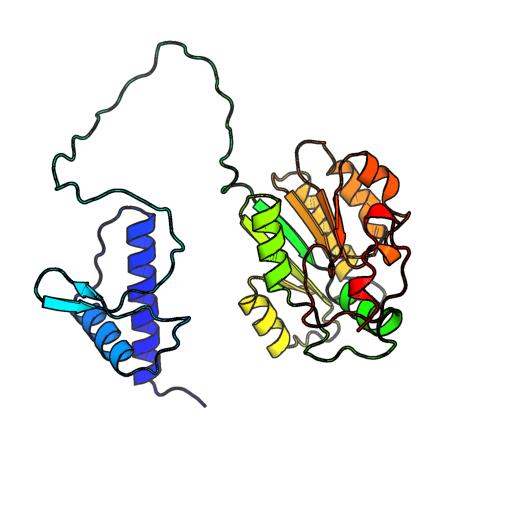883 -2.034 10.114 1.00 95.62 264 ASP A N 1
ATOM 1958 C CA . ASP A 1 264 ? 4.139 -2.631 9.678 1.00 95.62 264 ASP A CA 1
ATOM 1959 C C . ASP A 1 264 ? 3.913 -3.751 8.650 1.00 95.62 264 ASP A C 1
ATOM 1961 O O . ASP A 1 264 ? 3.161 -4.703 8.876 1.00 95.62 264 ASP A O 1
ATOM 1965 N N . LEU A 1 265 ? 4.602 -3.681 7.507 1.00 97.00 265 LEU A N 1
ATOM 1966 C CA . LEU A 1 265 ? 4.490 -4.707 6.462 1.00 97.00 265 LEU A CA 1
ATOM 1967 C C . LEU A 1 265 ? 4.948 -6.093 6.932 1.00 97.00 265 LEU A C 1
ATOM 1969 O O . LEU A 1 265 ? 4.466 -7.096 6.405 1.00 97.00 265 LEU A O 1
ATOM 1973 N N . GLU A 1 266 ? 5.902 -6.179 7.859 1.00 94.94 266 GLU A N 1
ATOM 1974 C CA . GLU A 1 266 ? 6.446 -7.464 8.296 1.00 94.94 266 GLU A CA 1
ATOM 1975 C C . GLU A 1 266 ? 5.731 -8.017 9.520 1.00 94.94 266 GLU A C 1
ATOM 1977 O O . GLU A 1 266 ? 5.354 -9.184 9.488 1.00 94.94 266 GLU A O 1
ATOM 1982 N N . ASP A 1 267 ? 5.541 -7.222 10.575 1.00 91.75 267 ASP A N 1
ATOM 1983 C CA . ASP A 1 267 ? 4.957 -7.755 11.812 1.00 91.75 267 ASP A CA 1
ATOM 1984 C C . ASP A 1 267 ? 3.428 -7.798 11.769 1.00 91.75 267 ASP A C 1
ATOM 1986 O O . ASP A 1 267 ? 2.848 -8.819 12.135 1.00 91.75 267 ASP A O 1
ATOM 1990 N N . ASP A 1 268 ? 2.774 -6.731 11.295 1.00 94.75 268 ASP A N 1
ATOM 1991 C CA . ASP A 1 268 ? 1.309 -6.640 11.329 1.00 94.75 268 ASP A CA 1
ATOM 1992 C C . ASP A 1 268 ? 0.677 -7.394 10.156 1.00 94.75 268 ASP A C 1
ATOM 1994 O O . ASP A 1 268 ? -0.256 -8.180 10.328 1.00 94.75 268 ASP A O 1
ATOM 1998 N N . ILE A 1 269 ? 1.198 -7.175 8.945 1.00 97.00 269 ILE A N 1
ATOM 1999 C CA . ILE A 1 269 ? 0.649 -7.769 7.713 1.00 97.00 269 ILE A CA 1
ATOM 2000 C C . ILE A 1 269 ? 1.254 -9.147 7.418 1.00 97.00 269 ILE A C 1
ATOM 2002 O O . ILE A 1 269 ? 0.679 -9.928 6.653 1.00 97.00 269 ILE A O 1
ATOM 2006 N N . ALA A 1 270 ? 2.419 -9.464 7.992 1.00 95.94 270 ALA A N 1
ATOM 2007 C CA . ALA A 1 270 ? 3.177 -10.666 7.657 1.00 95.94 270 ALA A CA 1
ATOM 2008 C C . ALA A 1 270 ? 3.421 -10.802 6.143 1.00 95.94 270 ALA A C 1
ATOM 2010 O O . ALA A 1 270 ? 3.299 -11.888 5.573 1.00 95.94 270 ALA A O 1
ATOM 2011 N N . ALA A 1 271 ? 3.769 -9.710 5.453 1.00 96.81 271 ALA A N 1
ATOM 2012 C CA . ALA A 1 271 ? 3.892 -9.685 3.994 1.00 96.81 271 ALA A CA 1
ATOM 2013 C C . ALA A 1 271 ? 5.074 -10.514 3.452 1.00 96.81 271 ALA A C 1
ATOM 2015 O O . ALA A 1 271 ? 5.130 -10.779 2.254 1.00 96.81 271 ALA A O 1
ATOM 2016 N N . PHE A 1 272 ? 6.016 -10.952 4.287 1.00 95.75 272 PHE A N 1
ATOM 2017 C CA . PHE A 1 272 ? 7.247 -11.622 3.854 1.00 95.75 272 PHE A CA 1
ATOM 2018 C C . PHE A 1 272 ? 7.258 -13.113 4.226 1.00 95.75 272 PHE A C 1
ATOM 2020 O O . PHE A 1 272 ? 6.593 -13.544 5.166 1.00 95.75 272 PHE A O 1
ATOM 2027 N N . ASN A 1 273 ? 7.987 -13.943 3.469 1.00 91.88 273 ASN A N 1
ATOM 2028 C CA . ASN A 1 273 ? 8.128 -15.380 3.789 1.00 91.88 273 ASN A CA 1
ATOM 2029 C C . ASN A 1 273 ? 9.270 -15.673 4.758 1.00 91.88 273 ASN A C 1
ATOM 2031 O O . ASN A 1 273 ? 9.353 -16.768 5.305 1.00 91.88 273 ASN A O 1
ATOM 2035 N N . GLN A 1 274 ? 10.155 -14.705 4.935 1.00 90.06 274 GLN A N 1
ATOM 2036 C CA . GLN A 1 274 ? 11.308 -14.773 5.808 1.00 90.06 274 GLN A CA 1
ATOM 2037 C C . GLN A 1 274 ? 11.400 -13.467 6.582 1.00 90.06 274 GLN A C 1
ATOM 2039 O O . GLN A 1 274 ? 10.949 -12.430 6.087 1.00 90.06 274 GLN A O 1
ATOM 2044 N N . ARG A 1 275 ? 12.004 -13.522 7.772 1.00 89.44 275 ARG A N 1
ATOM 2045 C CA . ARG A 1 275 ? 12.316 -12.299 8.504 1.00 89.44 275 ARG A CA 1
ATOM 2046 C C . ARG A 1 275 ? 13.357 -11.485 7.748 1.00 89.44 275 ARG A C 1
ATOM 2048 O O . ARG A 1 275 ? 14.315 -12.039 7.200 1.00 89.44 275 ARG A O 1
ATOM 2055 N N . LEU A 1 276 ? 13.160 -10.177 7.731 1.00 92.25 276 LEU A N 1
ATOM 2056 C CA . LEU A 1 276 ? 14.081 -9.239 7.116 1.00 92.25 276 LEU A CA 1
ATOM 2057 C C . LEU A 1 276 ? 15.177 -8.844 8.120 1.00 92.25 276 LEU A C 1
ATOM 2059 O O . LEU A 1 276 ? 14.908 -8.736 9.318 1.00 92.25 276 LEU A O 1
ATOM 2063 N N . PRO A 1 277 ? 16.416 -8.593 7.663 1.00 91.00 277 PRO A N 1
ATOM 2064 C CA . PRO A 1 277 ? 17.520 -8.167 8.523 1.00 91.00 277 PRO A CA 1
ATOM 2065 C C . PRO A 1 277 ? 17.403 -6.674 8.884 1.00 91.00 277 PRO A C 1
ATOM 2067 O O . PRO A 1 277 ? 18.275 -5.870 8.561 1.00 91.00 277 PRO A O 1
ATOM 2070 N N . ARG A 1 278 ? 16.293 -6.281 9.513 1.00 89.88 278 ARG A N 1
ATOM 2071 C CA . ARG A 1 278 ? 15.982 -4.884 9.844 1.00 89.88 278 ARG A CA 1
ATOM 2072 C C . ARG A 1 278 ? 16.651 -4.449 11.138 1.00 89.88 278 ARG A C 1
ATOM 2074 O O . ARG A 1 278 ? 16.763 -5.218 12.090 1.00 89.88 278 ARG A O 1
ATOM 2081 N N . ILE A 1 279 ? 17.028 -3.175 11.186 1.00 85.50 279 ILE A N 1
ATOM 2082 C CA . ILE A 1 279 ? 17.489 -2.506 12.402 1.00 85.50 279 ILE A CA 1
ATOM 2083 C C . ILE A 1 279 ? 16.456 -1.441 12.751 1.00 85.50 279 ILE A C 1
ATOM 2085 O O . ILE A 1 279 ? 16.284 -0.477 12.010 1.00 85.50 279 ILE A O 1
ATOM 2089 N N . ARG A 1 280 ? 15.782 -1.614 13.888 1.00 86.94 280 ARG A N 1
ATOM 2090 C CA . ARG A 1 280 ? 14.752 -0.698 14.384 1.00 86.94 280 ARG A CA 1
ATOM 2091 C C . ARG A 1 280 ? 14.718 -0.685 15.905 1.00 86.94 280 ARG A C 1
ATOM 2093 O O . ARG A 1 280 ? 15.243 -1.590 16.555 1.00 86.94 280 ARG A O 1
ATOM 2100 N N . VAL A 1 281 ? 14.076 0.336 16.457 1.00 84.25 281 VAL A N 1
ATOM 2101 C CA . VAL A 1 281 ? 13.722 0.369 17.876 1.00 84.25 281 VAL A CA 1
ATOM 2102 C C . VAL A 1 281 ? 12.527 -0.559 18.085 1.00 84.25 281 VAL A C 1
ATOM 2104 O O . VAL A 1 281 ? 11.564 -0.500 17.325 1.00 84.25 281 VAL A O 1
ATOM 2107 N N . ILE A 1 282 ? 12.613 -1.436 19.084 1.00 84.12 282 ILE A N 1
ATOM 2108 C CA . ILE A 1 282 ? 11.516 -2.307 19.512 1.00 84.12 282 ILE A CA 1
ATOM 2109 C C . ILE A 1 282 ? 11.098 -1.815 20.888 1.00 84.12 282 ILE A C 1
ATOM 2111 O O . ILE A 1 282 ? 11.929 -1.757 21.797 1.00 84.12 282 ILE A O 1
ATOM 2115 N N . GLU A 1 283 ? 9.828 -1.448 21.027 1.00 83.56 283 GLU A N 1
ATOM 2116 C CA . GLU A 1 283 ? 9.268 -1.108 22.330 1.00 83.56 283 GLU A CA 1
ATOM 2117 C C . GLU A 1 283 ? 9.371 -2.312 23.262 1.00 83.56 283 GLU A C 1
ATOM 2119 O O . GLU A 1 283 ? 9.126 -3.448 22.854 1.00 83.56 283 GLU A O 1
ATOM 2124 N N . LEU A 1 284 ? 9.738 -2.069 24.521 1.00 87.50 284 LEU A N 1
ATOM 2125 C CA . LEU A 1 284 ? 10.020 -3.146 25.472 1.00 87.50 284 LEU A CA 1
ATOM 2126 C C . LEU A 1 284 ? 8.833 -4.110 25.632 1.00 87.50 284 LEU A C 1
ATOM 2128 O O . LEU A 1 284 ? 9.042 -5.313 25.738 1.00 87.50 284 LEU A O 1
ATOM 2132 N N . ASP A 1 285 ? 7.603 -3.598 25.580 1.00 88.56 285 ASP A N 1
ATOM 2133 C CA . ASP A 1 285 ? 6.380 -4.402 25.695 1.00 88.56 285 ASP A CA 1
ATOM 2134 C C . ASP A 1 285 ? 6.143 -5.320 24.482 1.00 88.56 285 ASP A C 1
ATOM 2136 O O . ASP A 1 285 ? 5.461 -6.338 24.597 1.00 88.56 285 ASP A O 1
ATOM 2140 N N . ALA A 1 286 ? 6.719 -4.983 23.324 1.00 83.62 286 ALA A N 1
ATOM 2141 C CA . ALA A 1 286 ? 6.676 -5.788 22.105 1.00 83.62 286 ALA A CA 1
ATOM 2142 C C . ALA A 1 286 ? 7.915 -6.691 21.945 1.00 83.62 286 ALA A C 1
ATOM 2144 O O . ALA A 1 286 ? 8.010 -7.449 20.976 1.00 83.62 286 ALA A O 1
ATOM 2145 N N . PHE A 1 287 ? 8.886 -6.612 22.861 1.00 87.94 287 PHE A N 1
ATOM 2146 C CA . PHE A 1 287 ? 10.113 -7.393 22.776 1.00 87.94 287 PHE A CA 1
ATOM 2147 C C . PHE A 1 287 ? 9.880 -8.853 23.184 1.00 87.94 287 PHE A C 1
ATOM 2149 O O . PHE A 1 287 ? 9.630 -9.165 24.347 1.00 87.94 287 PHE A O 1
ATOM 2156 N N . ASP A 1 288 ? 10.052 -9.757 22.221 1.00 86.19 288 ASP A N 1
ATOM 2157 C CA . ASP A 1 288 ? 10.082 -11.202 22.441 1.00 86.19 288 ASP A CA 1
ATOM 2158 C C . ASP A 1 288 ? 11.504 -11.753 22.206 1.00 86.19 288 ASP A C 1
ATOM 2160 O O . ASP A 1 288 ? 11.979 -11.750 21.064 1.00 86.19 288 ASP A O 1
ATOM 2164 N N . PRO A 1 289 ? 12.204 -12.253 23.243 1.00 89.00 289 PRO A N 1
ATOM 2165 C CA . PRO A 1 289 ? 13.553 -12.789 23.084 1.00 89.00 289 PRO A CA 1
ATOM 2166 C C . PRO A 1 289 ? 13.607 -14.045 22.198 1.00 89.00 289 PRO A C 1
ATOM 2168 O O . PRO A 1 289 ? 14.610 -14.243 21.511 1.00 89.00 289 PRO A O 1
ATOM 2171 N N . GLU A 1 290 ? 12.549 -14.863 22.137 1.00 89.94 290 GLU A N 1
ATOM 2172 C CA . GLU A 1 290 ? 12.512 -16.090 21.314 1.00 89.94 290 GLU A CA 1
ATOM 2173 C C . GLU A 1 290 ? 12.622 -15.791 19.810 1.00 89.94 290 GLU A C 1
ATOM 2175 O O . GLU A 1 290 ? 13.031 -16.632 19.002 1.00 89.94 290 GLU A O 1
ATOM 2180 N N . THR A 1 291 ? 12.303 -14.558 19.416 1.00 80.81 291 THR A N 1
ATOM 2181 C CA . THR A 1 291 ? 12.471 -14.072 18.048 1.00 80.81 291 THR A CA 1
ATOM 2182 C C . THR A 1 291 ? 13.949 -13.890 17.651 1.00 80.81 291 THR A C 1
ATOM 2184 O O . THR A 1 291 ? 14.254 -13.959 16.459 1.00 80.81 291 THR A O 1
ATOM 2187 N N . PHE A 1 292 ? 14.872 -13.720 18.608 1.00 81.25 292 PHE A N 1
ATOM 2188 C CA . PHE A 1 292 ? 16.287 -13.387 18.357 1.00 81.25 292 PHE A CA 1
ATOM 2189 C C . PHE A 1 292 ? 17.287 -14.502 18.694 1.00 81.25 292 PHE A C 1
ATOM 2191 O O . PHE A 1 292 ? 18.466 -14.372 18.373 1.00 81.25 292 PHE A O 1
ATOM 2198 N N . LEU A 1 293 ? 16.849 -15.587 19.337 1.00 83.31 293 LEU A N 1
ATOM 2199 C CA . LEU A 1 293 ? 17.723 -16.657 19.845 1.00 83.31 293 LEU A CA 1
ATOM 2200 C C . LEU A 1 293 ? 17.860 -17.874 18.906 1.00 83.31 293 LEU A C 1
ATOM 2202 O O . LEU A 1 293 ? 18.266 -18.946 19.355 1.00 83.31 293 LEU A O 1
ATOM 2206 N N . ARG A 1 294 ? 17.510 -17.732 17.623 1.00 64.50 294 ARG A N 1
ATOM 2207 C CA . ARG A 1 294 ? 17.543 -18.827 16.636 1.00 64.50 294 ARG A CA 1
ATOM 2208 C C . ARG A 1 294 ? 18.886 -18.981 15.936 1.00 64.50 294 ARG A C 1
ATOM 2210 O O . ARG A 1 294 ? 19.507 -17.945 15.620 1.00 64.50 294 ARG A O 1
#